Protein 7F8A (pdb70)

Sequence (245 aa):
QNFLSDRRVIADIVEIVSRTNGPIIEIGAGDGALTIPLQRLARPLTAVEVDARRARRLAQRTARSAPGPASPTEVVAADFLRYPLPRSPHVVVGNLPFHLTTAILRRLLHGPGWTTAVLLMQWEVARRRAAVGGATMMTAQWWPWFEFGLARKVSAASFTPRPAVDAGLLTITRRSRPLVDVADRARYQALVHRVFTGRGHGMAQILQRLPTVPRTWLRANGIAPNSLPRQLSAAQWAALFEQTR

Secondary structure (DSSP, 8-state):
--EE--HHHHHHHHHHHHTS-S-EEEES-TTSTTHHHHHTT-S-EEEEES-HHHHHHHHHHHHHHSS-TT--PEEEES-GGGPPPPSS-EEEEEE--GGGHHHHHHHHHH-SSEEEEEEEEEHHHHHHHTTTTS--HHHHHHTTTEEEEEEEEE-GGGEESPPSS-EEEEEEEE-SS-SS-GGGHHHHHHHHHHHHH--SSSHHHHHHTS----TTHHHHTT--TT--GGG--HHHHHHHHHHH-

InterPro domains:
  IPR001737 Ribosomal RNA adenine methyltransferase KsgA/Erm [PF00398] (6-256)
  IPR001737 Ribosomal RNA adenine methyltransferase KsgA/Erm [PS51689] (7-262)
  IPR001737 Ribosomal RNA adenine methyltransferase KsgA/Erm [PTHR11727] (8-257)
  IPR020596 Ribosomal RNA adenine methylase transferase, conserved site [PS01131] (36-63)
  IPR020598 Ribosomal RNA adenine methylase transferase, N-terminal [SM00650] (21-189)
  IPR029063 S-adenosyl-L-methionine-dependent methyltransferase superfamily [G3DSA:3.40.50.150] (2-190)
  IPR029063 S-adenosyl-L-methionine-dependent methyltransferase superfamily [SSF53335] (13-257)

Foldseek 3Di:
DWAFQAVVVLVVLLVVVLVDDAEEEEEQCFQNSNPQSNVVSLHEYEYEHQDPVSLVNSLVVQQVSAPHPVGGYHGHNHHLLPDADDQAAYEYEYEDDAVCVVVNVVSVLVHHHYFKYKYKYFPVVLCQLQLPVFHDLVNLLSLLFKHKDFSDKAQLVSTVPRDPGTMTIMMMGTDPHGLDDPVCSVVLSVVSVQQQPADDQFPLGRVVPDPFADPCPQVVLVHDRRDHSRPDDSNSSSVVSVRGD

Solvent-accessible surface area: 12683 Å² total; per-residue (Å²): 142,32,68,11,60,19,202,174,0,22,59,48,2,28,102,24,0,57,170,24,132,29,56,1,7,2,6,31,5,5,65,0,35,5,0,12,21,0,25,172,46,96,46,91,9,23,0,2,15,107,56,64,187,62,3,184,121,2,42,118,115,3,65,220,65,14,121,20,148,110,60,121,25,105,33,29,61,30,54,10,54,198,36,103,18,52,200,65,96,2,0,0,1,2,23,4,31,35,130,60,0,60,41,5,0,127,91,0,2,113,12,37,17,0,57,20,0,1,0,0,0,32,40,95,12,0,83,98,19,21,25,58,74,22,3,38,61,20,0,0,25,10,37,0,9,0,87,26,28,55,49,72,99,0,55,16,57,7,2,84,86,169,16,111,83,50,0,0,0,0,27,0,52,79,48,114,203,69,67,6,91,84,94,27,41,82,170,0,31,46,4,0,87,77,0,51,85,23,205,32,76,5,0,28,72,7,17,140,152,29,117,58,57,68,113,103,19,14,185,84,48,64,6,52,65,121,12,72,16,126,114,4,51,12,68,38,0,10,32,0,4,96,79,36,152

CATH classification: 3.40.50.150

B-factor: mean 41.2, std 11.75, range [25.97, 86.65]

Radius of gyration: 20.36 Å; Cα contacts (8 Å, |Δi|>4): 434; chains: 1; bounding box: 66×39×33 Å

Organism: Mycolicibacterium smegmatis (NCBI:txid1772)

Nearest PDB structures (foldseek):
  7f8a-assembly1_A  TM=1.004E+00  e=2.444E-57  Mycolicibacterium smegmatis
  7f8c-assembly1_A  TM=1.003E+00  e=3.225E-54  Mycolicibacterium smegmatis
  7f8b-assembly1_A  TM=9.990E-01  e=6.490E-54  Mycolicibacterium smegmatis
  6nvm-assembly1_A  TM=8.686E-01  e=2.042E-25  Saccharopolyspora erythraea
  3fte-assembly1_A  TM=7.662E-01  e=3.005E-16  Aquifex aeolicus VF5

Structure (mmCIF, N/CA/C/O backbone):
data_7F8A
#
_entry.id   7F8A
#
_cell.length_a   77.663
_cell.length_b   77.663
_cell.length_c   101.116
_cell.angle_alpha   90.000
_cell.angle_beta   90.000
_cell.angle_gamma   90.000
#
_symmetry.space_group_name_H-M   'P 42 21 2'
#
loop_
_entity.id
_entity.type
_entity.pdbx_description
1 polymer Erm(38)
2 water water
#
loop_
_atom_site.group_PDB
_atom_site.id
_atom_site.type_symbol
_atom_site.label_atom_id
_atom_site.label_alt_id
_atom_site.label_comp_id
_atom_site.label_asym_id
_atom_site.label_entity_id
_atom_site.label_seq_id
_atom_site.pdbx_PDB_ins_code
_atom_site.Cartn_x
_atom_site.Cartn_y
_atom_site.Cartn_z
_atom_site.occupancy
_atom_site.B_iso_or_equiv
_atom_site.auth_seq_id
_atom_site.auth_comp_id
_atom_site.auth_asym_id
_atom_site.auth_atom_id
_atom_site.pdbx_PDB_model_num
ATOM 1 N N . GLN A 1 13 ? 36.829 5.990 39.324 1.00 53.44 13 GLN A N 1
ATOM 2 C CA . GLN A 1 13 ? 36.048 4.814 39.712 1.00 53.10 13 GLN A CA 1
ATOM 3 C C . GLN A 1 13 ? 35.651 4.008 38.454 1.00 50.59 13 GLN A C 1
ATOM 4 O O . GLN A 1 13 ? 36.172 2.905 38.249 1.00 51.24 13 GLN A O 1
ATOM 10 N N . ASN A 1 14 ? 34.776 4.560 37.593 1.00 47.43 14 ASN A N 1
ATOM 11 C CA . ASN A 1 14 ? 34.423 3.883 36.348 1.00 44.41 14 ASN A CA 1
ATOM 12 C C . ASN A 1 14 ? 35.025 4.726 35.254 1.00 40.95 14 ASN A C 1
ATOM 13 O O . ASN A 1 14 ? 34.523 5.817 34.949 1.00 40.53 14 ASN A O 1
ATOM 18 N N . PHE A 1 15 ? 36.155 4.246 34.730 1.00 37.64 15 PHE A N 1
ATOM 19 C CA . PHE A 1 15 ? 36.933 4.933 33.718 1.00 36.59 15 PHE A CA 1
ATOM 20 C C . PHE A 1 15 ? 36.271 4.778 32.368 1.00 34.62 15 PHE A C 1
ATOM 21 O O . PHE A 1 15 ? 35.796 3.705 32.033 1.00 33.47 15 PHE A O 1
ATOM 29 N N . LEU A 1 16 ? 36.302 5.825 31.591 1.00 33.85 16 LEU A N 1
ATOM 30 C CA . LEU A 1 16 ? 35.693 5.844 30.287 1.00 35.26 16 LEU A CA 1
ATOM 31 C C . LEU A 1 16 ? 36.604 5.159 29.295 1.00 37.35 16 LEU A C 1
ATOM 32 O O . LEU A 1 16 ? 37.745 5.593 29.112 1.00 39.31 16 LEU A O 1
ATOM 37 N N . SER A 1 17 ? 36.139 4.038 28.716 1.00 36.08 17 SER A N 1
ATOM 38 C CA . SER A 1 17 ? 36.924 3.283 27.750 1.00 36.12 17 SER A CA 1
ATOM 39 C C . SER A 1 17 ? 36.401 3.352 26.302 1.00 36.01 17 SER A C 1
ATOM 40 O O . SER A 1 17 ? 37.072 2.872 25.393 1.00 37.47 17 SER A O 1
ATOM 43 N N . ASP A 1 18 ? 35.221 3.928 26.079 1.00 34.05 18 ASP A N 1
ATOM 44 C CA . ASP A 1 18 ? 34.626 3.995 24.737 1.00 31.88 18 ASP A CA 1
ATOM 45 C C . ASP A 1 18 ? 35.092 5.245 24.061 1.00 30.18 18 ASP A C 1
ATOM 46 O O . ASP A 1 18 ? 34.652 6.335 24.418 1.00 28.76 18 ASP A O 1
ATOM 51 N N . ARG A 1 19 ? 35.945 5.108 23.034 1.00 29.35 19 ARG A N 1
ATOM 52 C CA . ARG A 1 19 ? 36.462 6.290 22.339 1.00 29.50 19 ARG A CA 1
ATOM 53 C C . ARG A 1 19 ? 35.386 7.109 21.658 1.00 28.42 19 ARG A C 1
ATOM 54 O O . ARG A 1 19 ? 35.606 8.289 21.415 1.00 29.28 19 ARG A O 1
ATOM 62 N N . ARG A 1 20 ? 34.243 6.507 21.320 1.00 27.51 20 ARG A N 1
ATOM 63 C CA . ARG A 1 20 ? 33.166 7.274 20.681 1.00 27.54 20 ARG A CA 1
ATOM 64 C C . ARG A 1 20 ? 32.586 8.278 21.678 1.00 27.72 20 ARG A C 1
ATOM 65 O O . ARG A 1 20 ? 32.159 9.352 21.266 1.00 27.92 20 ARG A O 1
ATOM 73 N N . VAL A 1 21 ? 32.527 7.918 22.972 1.00 27.85 21 VAL A N 1
ATOM 74 C CA . VAL A 1 21 ? 31.994 8.847 23.991 1.00 27.89 21 VAL A CA 1
ATOM 75 C C . VAL A 1 21 ? 33.013 9.991 24.148 1.00 28.78 21 VAL A C 1
ATOM 76 O O . VAL A 1 21 ? 32.627 11.157 24.225 1.00 28.52 21 VAL A O 1
ATOM 80 N N . ILE A 1 22 ? 34.318 9.668 24.160 1.00 29.26 22 ILE A N 1
ATOM 81 C CA . ILE A 1 22 ? 35.394 10.679 24.220 1.00 29.51 22 ILE A CA 1
ATOM 82 C C . ILE A 1 22 ? 35.268 11.655 23.060 1.00 29.75 22 ILE A C 1
ATOM 83 O O . ILE A 1 22 ? 35.291 12.876 23.268 1.00 29.71 22 ILE A O 1
ATOM 88 N N . ALA A 1 23 ? 35.022 11.126 21.836 1.00 29.11 23 ALA A N 1
ATOM 89 C CA . ALA A 1 23 ? 34.812 11.968 20.665 1.00 29.50 23 ALA A CA 1
ATOM 90 C C . ALA A 1 23 ? 33.611 12.910 20.865 1.00 29.76 23 ALA A C 1
ATOM 91 O O . ALA A 1 23 ? 33.670 14.095 20.510 1.00 30.36 23 ALA A O 1
ATOM 93 N N . ASP A 1 24 ? 32.517 12.388 21.412 1.00 29.05 24 ASP A N 1
ATOM 94 C CA . ASP A 1 24 ? 31.290 13.157 21.612 1.00 28.88 24 ASP A CA 1
ATOM 95 C C . ASP A 1 24 ? 31.484 14.282 22.646 1.00 29.42 24 ASP A C 1
ATOM 96 O O . ASP A 1 24 ? 30.954 15.381 22.471 1.00 29.82 24 ASP A O 1
ATOM 101 N N . ILE A 1 25 ? 32.246 14.012 23.697 1.00 28.58 25 ILE A N 1
ATOM 102 C CA . ILE A 1 25 ? 32.507 15.003 24.736 1.00 27.84 25 ILE A CA 1
ATOM 103 C C . ILE A 1 25 ? 33.410 16.074 24.175 1.00 29.02 25 ILE A C 1
ATOM 104 O O . ILE A 1 25 ? 33.122 17.272 24.314 1.00 29.52 25 ILE A O 1
ATOM 109 N N . VAL A 1 26 ? 34.489 15.664 23.484 1.00 28.54 26 VAL A N 1
ATOM 110 C CA . VAL A 1 26 ? 35.396 16.633 22.862 1.00 29.64 26 VAL A CA 1
ATOM 111 C C . VAL A 1 26 ? 34.638 17.510 21.847 1.00 30.55 26 VAL A C 1
ATOM 112 O O . VAL A 1 26 ? 34.826 18.708 21.844 1.00 30.96 26 VAL A O 1
ATOM 116 N N . GLU A 1 27 ? 33.708 16.933 21.073 1.00 30.76 27 GLU A N 1
ATOM 117 C CA . GLU A 1 27 ? 32.880 17.714 20.140 1.00 31.71 27 GLU A CA 1
ATOM 118 C C . GLU A 1 27 ? 32.117 18.842 20.887 1.00 31.82 27 GLU A C 1
ATOM 119 O O . GLU A 1 27 ? 32.185 20.003 20.488 1.00 32.32 27 GLU A O 1
ATOM 125 N N . ILE A 1 28 ? 31.476 18.511 22.000 1.00 31.03 28 ILE A N 1
ATOM 126 C CA . ILE A 1 28 ? 30.715 19.504 22.772 1.00 31.33 28 ILE A CA 1
ATOM 127 C C . ILE A 1 28 ? 31.634 20.565 23.364 1.00 30.94 28 ILE A C 1
ATOM 128 O O . ILE A 1 28 ? 31.380 21.764 23.209 1.00 30.67 28 ILE A O 1
ATOM 133 N N . VAL A 1 29 ? 32.713 20.128 24.025 1.00 30.54 29 VAL A N 1
ATOM 134 C CA . VAL A 1 29 ? 33.655 21.045 24.633 1.00 31.13 29 VAL A CA 1
ATOM 135 C C . VAL A 1 29 ? 34.293 21.973 23.567 1.00 32.47 29 VAL A C 1
ATOM 136 O O . VAL A 1 29 ? 34.497 23.163 23.826 1.00 32.50 29 VAL A O 1
ATOM 140 N N . SER A 1 30 ? 34.521 21.454 22.355 1.00 33.18 30 SER A N 1
ATOM 141 C CA . SER A 1 30 ? 35.130 22.256 21.286 1.00 34.70 30 SER A CA 1
ATOM 142 C C . SER A 1 30 ? 34.287 23.454 20.873 1.00 35.95 30 SER A C 1
ATOM 143 O O . SER A 1 30 ? 34.833 24.400 20.320 1.00 37.01 30 SER A O 1
ATOM 146 N N . ARG A 1 31 ? 32.971 23.408 21.089 1.00 35.77 31 ARG A N 1
ATOM 147 C CA . ARG A 1 31 ? 32.106 24.538 20.747 1.00 36.39 31 ARG A CA 1
ATOM 148 C C . ARG A 1 31 ? 32.064 25.615 21.842 1.00 37.68 31 ARG A C 1
ATOM 149 O O . ARG A 1 31 ? 31.331 26.587 21.700 1.00 39.71 31 ARG A O 1
ATOM 157 N N . THR A 1 32 ? 32.769 25.418 22.963 1.00 36.12 32 THR A N 1
ATOM 158 C CA . THR A 1 32 ? 32.824 26.398 24.038 1.00 35.41 32 THR A CA 1
ATOM 159 C C . THR A 1 32 ? 34.160 27.153 23.896 1.00 37.24 32 THR A C 1
ATOM 160 O O . THR A 1 32 ? 34.996 26.780 23.069 1.00 38.00 32 THR A O 1
ATOM 164 N N . ASN A 1 33 ? 34.367 28.210 24.683 1.00 38.30 33 ASN A N 1
ATOM 165 C CA . ASN A 1 33 ? 35.609 28.976 24.647 1.00 40.27 33 ASN A CA 1
ATOM 166 C C . ASN A 1 33 ? 36.188 29.107 26.048 1.00 40.22 33 ASN A C 1
ATOM 167 O O . ASN A 1 33 ? 35.454 29.024 27.034 1.00 40.55 33 ASN A O 1
ATOM 172 N N . GLY A 1 34 ? 37.485 29.383 26.118 1.00 40.00 34 GLY A N 1
ATOM 173 C CA . GLY A 1 34 ? 38.162 29.657 27.375 1.00 39.52 34 GLY A CA 1
ATOM 174 C C . GLY A 1 34 ? 38.838 28.470 28.015 1.00 38.71 34 GLY A C 1
ATOM 175 O O . GLY A 1 34 ? 38.782 27.352 27.489 1.00 39.03 34 GLY A O 1
ATOM 176 N N . PRO A 1 35 ? 39.431 28.709 29.198 1.00 37.31 35 PRO A N 1
ATOM 177 C CA . PRO A 1 35 ? 40.096 27.620 29.929 1.00 36.10 35 PRO A CA 1
ATOM 178 C C . PRO A 1 35 ? 39.150 26.487 30.318 1.00 34.30 35 PRO A C 1
ATOM 179 O O . PRO A 1 35 ? 37.941 26.696 30.493 1.00 33.95 35 PRO A O 1
ATOM 183 N N . ILE A 1 36 ? 39.725 25.301 30.512 1.00 32.64 36 ILE A N 1
ATOM 184 C CA . ILE A 1 36 ? 38.998 24.101 30.881 1.00 31.59 36 ILE A CA 1
ATOM 185 C C . ILE A 1 36 ? 39.514 23.507 32.183 1.00 31.38 36 ILE A C 1
ATOM 186 O O . ILE A 1 36 ? 40.719 23.452 32.416 1.00 31.99 36 ILE A O 1
ATOM 191 N N . ILE A 1 37 ? 38.606 23.034 33.031 1.00 30.51 37 ILE A N 1
ATOM 192 C CA . ILE A 1 37 ? 38.956 22.320 34.247 1.00 31.15 37 ILE A CA 1
ATOM 193 C C . ILE A 1 37 ? 38.294 20.980 34.158 1.00 31.58 37 ILE A C 1
ATOM 194 O O . ILE A 1 37 ? 37.082 20.909 34.001 1.00 32.24 37 ILE A O 1
ATOM 199 N N . GLU A 1 38 ? 39.065 19.924 34.262 1.00 31.54 38 GLU A N 1
ATOM 200 C CA . GLU A 1 38 ? 38.544 18.574 34.215 1.00 32.11 38 GLU A CA 1
ATOM 201 C C . GLU A 1 38 ? 38.568 17.891 35.578 1.00 33.47 38 GLU A C 1
ATOM 202 O O . GLU A 1 38 ? 39.599 17.925 36.243 1.00 34.45 38 GLU A O 1
ATOM 208 N N . ILE A 1 39 ? 37.435 17.289 35.988 1.00 33.19 39 ILE A N 1
ATOM 209 C CA . ILE A 1 39 ? 37.252 16.531 37.237 1.00 34.90 39 ILE A CA 1
ATOM 210 C C . ILE A 1 39 ? 37.336 15.042 36.909 1.00 34.87 39 ILE A C 1
ATOM 211 O O . ILE A 1 39 ? 36.718 14.611 35.923 1.00 34.59 39 ILE A O 1
ATOM 216 N N . GLY A 1 40 ? 37.935 14.246 37.795 1.00 35.05 40 GLY A N 1
ATOM 217 C CA . GLY A 1 40 ? 37.974 12.799 37.615 1.00 35.29 40 GLY A CA 1
ATOM 218 C C . GLY A 1 40 ? 38.823 12.437 36.419 1.00 35.23 40 GLY A C 1
ATOM 219 O O . GLY A 1 40 ? 38.417 11.630 35.586 1.00 36.04 40 GLY A O 1
ATOM 220 N N . ALA A 1 41 ? 39.982 13.085 36.302 1.00 34.56 41 ALA A N 1
ATOM 221 C CA . ALA A 1 41 ? 40.830 12.949 35.122 1.00 34.20 41 ALA A CA 1
ATOM 222 C C . ALA A 1 41 ? 41.399 11.555 34.912 1.00 34.59 41 ALA A C 1
ATOM 223 O O . ALA A 1 41 ? 41.601 11.162 33.769 1.00 34.22 41 ALA A O 1
ATOM 225 N N . GLY A 1 42 ? 41.521 10.777 35.979 1.00 34.72 42 GLY A N 1
ATOM 226 C CA . GLY A 1 42 ? 41.958 9.390 35.917 1.00 35.14 42 GLY A CA 1
ATOM 227 C C . GLY A 1 42 ? 43.300 9.234 35.243 1.00 35.00 42 GLY A C 1
ATOM 228 O O . GLY A 1 42 ? 44.265 9.912 35.605 1.00 35.18 42 GLY A O 1
ATOM 229 N N . ASP A 1 43 ? 43.342 8.391 34.202 1.00 34.85 43 ASP A N 1
ATOM 230 C CA . ASP A 1 43 ? 44.582 8.178 33.442 1.00 34.70 43 ASP A CA 1
ATOM 231 C C . ASP A 1 43 ? 44.743 9.124 32.253 1.00 34.98 43 ASP A C 1
ATOM 232 O O . ASP A 1 43 ? 45.759 9.056 31.551 1.00 35.75 43 ASP A O 1
ATOM 237 N N . GLY A 1 44 ? 43.759 9.989 32.021 1.00 34.03 44 GLY A N 1
ATOM 238 C CA . GLY A 1 44 ? 43.826 10.946 30.939 1.00 33.52 44 GLY A CA 1
ATOM 239 C C . GLY A 1 44 ? 43.002 10.583 29.729 1.00 33.50 44 GLY A C 1
ATOM 240 O O . GLY A 1 44 ? 43.253 11.138 28.664 1.00 32.92 44 GLY A O 1
ATOM 241 N N . ALA A 1 45 ? 41.951 9.721 29.884 1.00 33.17 45 ALA A N 1
ATOM 242 C CA . ALA A 1 45 ? 41.086 9.332 28.757 1.00 33.09 45 ALA A CA 1
ATOM 243 C C . ALA A 1 45 ? 40.492 10.547 28.062 1.00 32.26 45 ALA A C 1
ATOM 244 O O . ALA A 1 45 ? 40.402 10.548 26.826 1.00 33.03 45 ALA A O 1
ATOM 246 N N . LEU A 1 46 ? 40.095 11.579 28.835 1.00 30.24 46 LEU A N 1
ATOM 247 C CA . LEU A 1 46 ? 39.593 12.829 28.268 1.00 29.90 46 LEU A CA 1
ATOM 248 C C . LEU A 1 46 ? 40.673 13.910 28.284 1.00 29.52 46 LEU A C 1
ATOM 249 O O . LEU A 1 46 ? 40.652 14.776 27.423 1.00 29.08 46 LEU A O 1
ATOM 254 N N . THR A 1 47 ? 41.569 13.914 29.283 1.00 28.73 47 THR A N 1
ATOM 255 C CA . THR A 1 47 ? 42.599 14.957 29.373 1.00 29.24 47 THR A CA 1
ATOM 256 C C . THR A 1 47 ? 43.459 15.087 28.109 1.00 29.72 47 THR A C 1
ATOM 257 O O . THR A 1 47 ? 43.679 16.198 27.658 1.00 29.88 47 T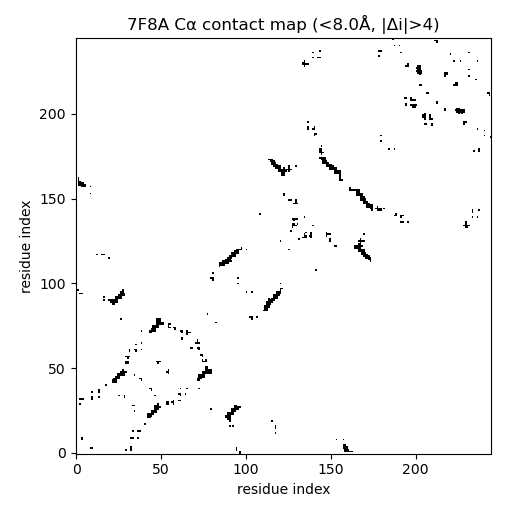HR A O 1
ATOM 261 N N . ILE A 1 48 ? 44.006 13.978 27.593 1.00 30.14 48 ILE A N 1
ATOM 262 C CA . ILE A 1 48 ? 44.887 14.033 26.424 1.00 31.52 48 ILE A CA 1
ATOM 263 C C . ILE A 1 48 ? 44.141 14.600 25.193 1.00 30.75 48 ILE A C 1
ATOM 264 O O . ILE A 1 48 ? 44.587 15.614 24.641 1.00 30.83 48 ILE A O 1
ATOM 269 N N . PRO A 1 49 ? 42.950 14.088 24.845 1.00 30.17 49 PRO A N 1
ATOM 270 C CA . PRO A 1 49 ? 42.173 14.702 23.745 1.00 30.17 49 PRO A CA 1
ATOM 271 C C . PRO A 1 49 ? 41.808 16.176 23.981 1.00 30.38 49 PRO A C 1
ATOM 272 O O . PRO A 1 49 ? 41.945 16.984 23.059 1.00 30.97 49 PRO A O 1
ATOM 276 N N . LEU A 1 50 ? 41.404 16.569 25.231 1.00 29.11 50 LEU A N 1
ATOM 277 C CA . LEU A 1 50 ? 41.108 17.975 25.507 1.00 29.25 50 LEU A CA 1
ATOM 278 C C . LEU A 1 50 ? 42.359 18.845 25.358 1.00 29.27 50 LEU A C 1
ATOM 279 O O . LEU A 1 50 ? 42.253 19.973 24.901 1.00 30.00 50 LEU A O 1
ATOM 284 N N . GLN A 1 51 ? 43.540 18.318 25.700 1.00 29.88 51 GLN A N 1
ATOM 285 C CA . GLN A 1 51 ? 44.788 19.097 25.570 1.00 31.75 51 GLN A CA 1
ATOM 286 C C . GLN A 1 51 ? 45.039 19.516 24.101 1.00 33.16 51 GLN A C 1
ATOM 287 O O . GLN A 1 51 ? 45.533 20.617 23.835 1.00 33.30 51 GLN A O 1
ATOM 293 N N . ARG A 1 52 ? 44.606 18.669 23.146 1.00 33.47 52 ARG A N 1
ATOM 294 C CA . ARG A 1 52 ? 44.716 18.941 21.716 1.00 34.55 52 ARG A CA 1
ATOM 295 C C . ARG A 1 52 ? 43.828 20.082 21.230 1.00 35.79 52 ARG A C 1
ATOM 296 O O . ARG A 1 52 ? 44.039 20.564 20.121 1.00 36.43 52 ARG A O 1
ATOM 304 N N . LEU A 1 53 ? 42.861 20.545 22.047 1.00 35.33 53 LEU A N 1
ATOM 305 C CA . LEU A 1 53 ? 42.064 21.723 21.694 1.00 36.21 53 LEU A CA 1
ATOM 306 C C . LEU A 1 53 ? 42.917 23.014 21.818 1.00 37.84 53 LEU A C 1
ATOM 307 O O . LEU A 1 53 ? 42.449 24.080 21.426 1.00 38.15 53 LEU A O 1
ATOM 312 N N . ALA A 1 54 ? 44.137 22.934 22.404 1.00 38.81 54 ALA A N 1
ATOM 313 C CA . ALA A 1 54 ? 45.101 24.046 22.523 1.00 39.54 54 ALA A CA 1
ATOM 314 C C . ALA A 1 54 ? 44.626 25.174 23.420 1.00 40.29 54 ALA A C 1
ATOM 315 O O . ALA A 1 54 ? 45.057 26.307 23.251 1.00 41.49 54 ALA A O 1
ATOM 317 N N . ARG A 1 55 ? 43.734 24.875 24.372 1.00 38.35 55 ARG A N 1
ATOM 318 C CA . ARG A 1 55 ? 43.248 25.881 25.315 1.00 37.11 55 ARG A CA 1
ATOM 319 C C . ARG A 1 55 ? 43.856 25.588 26.681 1.00 36.75 55 ARG A C 1
ATOM 320 O O . ARG A 1 55 ? 44.236 24.439 26.928 1.00 37.34 55 ARG A O 1
ATOM 328 N N . PRO A 1 56 ? 43.949 26.567 27.617 1.00 35.42 56 PRO A N 1
ATOM 329 C CA . PRO A 1 56 ? 44.486 26.249 28.949 1.00 35.41 56 PRO A CA 1
ATOM 330 C C . PRO A 1 56 ? 43.636 25.182 29.631 1.00 35.65 56 PRO A C 1
ATOM 331 O O . PRO A 1 56 ? 42.409 25.242 29.535 1.00 36.30 56 PRO A O 1
ATOM 335 N N . LEU A 1 57 ? 44.284 24.196 30.262 1.00 34.43 57 LEU A N 1
ATOM 336 C CA . LEU A 1 57 ? 43.618 23.062 30.865 1.00 34.51 57 LEU A CA 1
ATOM 337 C C . LEU A 1 57 ? 44.201 22.713 32.224 1.00 35.24 57 LEU A C 1
ATOM 338 O O . LEU A 1 57 ? 45.428 22.629 32.387 1.00 36.23 57 LEU A O 1
ATOM 343 N N . THR A 1 58 ? 43.322 22.459 33.186 1.00 34.08 58 THR A N 1
ATOM 344 C CA . THR A 1 58 ? 43.667 21.991 34.509 1.00 35.02 58 THR A CA 1
ATOM 345 C C . THR A 1 58 ? 42.985 20.651 34.692 1.00 35.43 58 THR A C 1
ATOM 346 O O . THR A 1 58 ? 41.781 20.553 34.467 1.00 36.74 58 THR A O 1
ATOM 350 N N . ALA A 1 59 ? 43.724 19.623 35.087 1.00 33.67 59 ALA A N 1
ATOM 351 C CA . ALA A 1 59 ? 43.168 18.289 35.256 1.00 33.82 59 ALA A CA 1
ATOM 352 C C . ALA A 1 59 ? 43.276 17.877 36.711 1.00 35.02 59 ALA A C 1
ATOM 353 O O . ALA A 1 59 ? 44.370 17.846 37.261 1.00 36.28 59 ALA A O 1
ATOM 355 N N . VAL A 1 60 ? 42.160 17.530 37.323 1.00 34.58 60 VAL A N 1
ATOM 356 C CA . VAL A 1 60 ? 42.101 17.176 38.730 1.00 35.49 60 VAL A CA 1
ATOM 357 C C . VAL A 1 60 ? 41.893 15.684 38.927 1.00 36.20 60 VAL A C 1
ATOM 358 O O . VAL A 1 60 ? 40.912 15.110 38.442 1.00 36.10 60 VAL A O 1
ATOM 362 N N . GLU A 1 61 ? 42.816 15.040 39.648 1.00 35.94 61 GLU A N 1
ATOM 363 C CA . GLU A 1 61 ? 42.719 13.625 39.932 1.00 37.64 61 GLU A CA 1
ATOM 364 C C . GLU A 1 61 ? 43.033 13.430 41.428 1.00 40.08 61 GLU A C 1
ATOM 365 O O . GLU A 1 61 ? 44.023 13.958 41.908 1.00 40.33 61 GLU A O 1
ATOM 371 N N . VAL A 1 62 ? 42.157 12.747 42.165 1.00 41.68 62 VAL A N 1
ATOM 372 C CA . VAL A 1 62 ? 42.277 12.571 43.608 1.00 43.70 62 VAL A CA 1
ATOM 373 C C . VAL A 1 62 ? 43.384 11.562 44.024 1.00 45.47 62 VAL A C 1
ATOM 374 O O . VAL A 1 62 ? 43.959 11.715 45.103 1.00 46.26 62 VAL A O 1
ATOM 378 N N . ASP A 1 63 ? 43.715 10.576 43.174 1.00 45.22 63 ASP A N 1
ATOM 379 C CA . ASP A 1 63 ? 44.762 9.601 43.495 1.00 46.17 63 ASP A CA 1
ATOM 380 C C . ASP A 1 63 ? 46.104 10.203 43.097 1.00 45.89 63 ASP A C 1
ATOM 381 O O . ASP A 1 63 ? 46.370 10.332 41.912 1.00 45.03 63 ASP A O 1
ATOM 386 N N . ALA A 1 64 ? 46.945 10.584 44.086 1.00 45.61 64 ALA A N 1
ATOM 387 C CA . ALA A 1 64 ? 48.246 11.206 43.841 1.00 45.86 64 ALA A CA 1
ATOM 388 C C . ALA A 1 64 ? 49.172 10.395 42.950 1.00 45.12 64 ALA A C 1
ATOM 389 O O . ALA A 1 64 ? 49.869 10.976 42.123 1.00 45.13 64 ALA A O 1
ATOM 391 N N . ARG A 1 65 ? 49.198 9.066 43.115 1.00 44.60 65 ARG A N 1
ATOM 392 C CA . ARG A 1 65 ? 50.046 8.216 42.277 1.00 45.17 65 ARG A CA 1
ATOM 393 C C . ARG A 1 65 ? 49.562 8.282 40.823 1.00 43.34 65 ARG A C 1
ATOM 394 O O . ARG A 1 65 ? 50.354 8.515 39.916 1.00 43.51 65 ARG A O 1
ATOM 402 N N . ARG A 1 66 ? 48.249 8.158 40.621 1.00 41.61 66 ARG A N 1
ATOM 403 C CA . ARG A 1 66 ? 47.672 8.245 39.288 1.00 40.71 66 ARG A CA 1
ATOM 404 C C . ARG A 1 66 ? 47.866 9.660 38.695 1.00 39.59 66 ARG A C 1
ATOM 405 O O . ARG A 1 66 ? 48.168 9.800 37.512 1.00 39.23 66 ARG A O 1
ATOM 413 N N . ALA A 1 67 ? 47.751 10.703 39.524 1.00 38.90 67 ALA A N 1
ATOM 414 C CA . ALA A 1 67 ? 47.935 12.080 39.074 1.00 38.88 67 ALA A CA 1
ATOM 415 C C . ALA A 1 67 ? 49.361 12.318 38.641 1.00 39.46 67 ALA A C 1
ATOM 416 O O . ALA A 1 67 ? 49.588 12.997 37.641 1.00 39.13 67 ALA A O 1
ATOM 418 N N . ARG A 1 68 ? 50.343 11.733 39.358 1.00 39.91 68 ARG A N 1
ATOM 419 C CA . ARG A 1 68 ? 51.748 11.877 38.968 1.00 40.77 68 ARG A CA 1
ATOM 420 C C . ARG A 1 68 ? 51.984 11.234 37.594 1.00 39.22 68 ARG A C 1
ATOM 421 O O . ARG A 1 68 ? 52.642 11.827 36.758 1.00 39.55 68 ARG A O 1
ATOM 429 N N . ARG A 1 69 ? 51.382 10.076 37.349 1.00 38.61 69 ARG A N 1
ATOM 430 C CA . ARG A 1 69 ? 51.454 9.349 36.070 1.00 39.21 69 ARG A CA 1
ATOM 431 C C . ARG A 1 69 ? 50.784 10.175 34.954 1.00 38.88 69 ARG A C 1
ATOM 432 O O . ARG A 1 69 ? 51.304 10.239 33.843 1.00 38.74 69 ARG A O 1
ATOM 440 N N . LEU A 1 70 ? 49.645 10.825 35.265 1.00 38.23 70 LEU A N 1
ATOM 441 C CA . LEU A 1 70 ? 48.931 11.667 34.301 1.00 37.98 70 LEU A CA 1
ATOM 442 C C . LEU A 1 70 ? 49.769 12.879 33.931 1.00 38.75 70 LEU A C 1
ATOM 443 O O . LEU A 1 70 ? 49.814 13.255 32.760 1.00 38.99 70 LEU A O 1
ATOM 448 N N . ALA A 1 71 ? 50.467 13.483 34.907 1.00 39.11 71 ALA A N 1
ATOM 449 C CA . ALA A 1 71 ? 51.332 14.635 34.629 1.00 39.87 71 ALA A CA 1
ATOM 450 C C . ALA A 1 71 ? 52.451 14.262 33.643 1.00 40.35 71 ALA A C 1
ATOM 451 O O . ALA A 1 71 ? 52.844 15.084 32.821 1.00 40.29 71 ALA A O 1
ATOM 453 N N . GLN A 1 72 ? 52.959 13.027 33.726 1.00 40.90 72 GLN A N 1
ATOM 454 C CA . GLN A 1 72 ? 53.990 12.565 32.797 1.00 41.78 72 GLN A CA 1
ATOM 455 C C . GLN A 1 72 ? 53.361 12.397 31.405 1.00 41.10 72 GLN A C 1
ATOM 456 O O . GLN A 1 72 ? 53.932 12.834 30.410 1.00 41.57 72 GLN A O 1
ATOM 462 N N . ARG A 1 73 ? 52.176 11.786 31.346 1.00 40.00 73 ARG A N 1
ATOM 463 C CA . ARG A 1 73 ? 51.471 11.577 30.087 1.00 39.30 73 ARG A CA 1
ATOM 464 C C . ARG A 1 73 ? 51.128 12.898 29.391 1.00 39.31 73 ARG A C 1
ATOM 465 O O . ARG A 1 73 ? 51.357 13.022 28.198 1.00 39.27 73 ARG A O 1
ATOM 473 N N . THR A 1 74 ? 50.569 13.891 30.120 1.00 39.37 74 THR A N 1
ATOM 474 C CA . THR A 1 74 ? 50.212 15.169 29.511 1.00 40.05 74 THR A CA 1
ATOM 475 C C . THR A 1 74 ? 51.463 15.881 29.012 1.00 42.03 74 THR A C 1
ATOM 476 O O . THR A 1 74 ? 51.469 16.378 27.892 1.00 42.79 74 THR A O 1
ATOM 480 N N . ALA A 1 75 ? 52.532 15.899 29.821 1.00 43.26 75 ALA A N 1
ATOM 481 C CA . ALA A 1 75 ? 53.789 16.557 29.440 1.00 44.84 75 ALA A CA 1
ATOM 482 C C . ALA A 1 75 ? 54.380 15.936 28.183 1.00 46.39 75 ALA A C 1
ATOM 483 O O . ALA A 1 75 ? 54.782 16.673 27.286 1.00 47.28 75 ALA A O 1
ATOM 485 N N . ARG A 1 76 ? 54.361 14.598 28.078 1.00 46.98 76 ARG A N 1
ATOM 486 C CA . ARG A 1 76 ? 54.911 13.883 26.918 1.00 48.55 76 ARG A CA 1
ATOM 487 C C . ARG A 1 76 ? 54.175 14.209 25.622 1.00 48.70 76 ARG A C 1
ATOM 488 O O . ARG A 1 76 ? 54.794 14.309 24.563 1.00 49.14 76 ARG A O 1
ATOM 496 N N . SER A 1 77 ? 52.847 14.363 25.698 1.00 47.56 77 SER A N 1
ATOM 497 C CA . SER A 1 77 ? 52.059 14.686 24.513 1.00 46.77 77 SER A CA 1
ATOM 498 C C . SER A 1 77 ? 51.915 16.196 24.272 1.00 46.64 77 SER A C 1
ATOM 499 O O . SER A 1 77 ? 51.422 16.590 23.225 1.00 46.35 77 SER A O 1
ATOM 502 N N . ALA A 1 78 ? 52.365 17.037 25.218 1.00 46.86 78 ALA A N 1
ATOM 503 C CA . ALA A 1 78 ? 52.293 18.497 25.086 1.00 47.16 78 ALA A CA 1
ATOM 504 C C . ALA A 1 78 ? 53.403 19.001 24.188 1.00 47.38 78 ALA A C 1
ATOM 505 O O . ALA A 1 78 ? 54.479 18.408 24.158 1.00 46.47 78 ALA A O 1
ATOM 507 N N . PRO A 1 79 ? 53.212 20.173 23.548 1.00 48.01 79 PRO A N 1
ATOM 508 C CA . PRO A 1 79 ? 54.287 20.745 22.719 1.00 48.60 79 PRO A CA 1
ATOM 509 C C . PRO A 1 79 ? 55.676 20.741 23.368 1.00 49.62 79 PRO A C 1
ATOM 510 O O . PRO A 1 79 ? 56.629 20.380 22.718 1.00 49.41 79 PRO A O 1
ATOM 514 N N . GLY A 1 80 ? 55.754 21.017 24.657 1.00 50.91 80 GLY A N 1
ATOM 515 C CA . GLY A 1 80 ? 57.018 20.972 25.380 1.00 52.65 80 GLY A CA 1
ATOM 516 C C . GLY A 1 80 ? 57.027 21.819 26.632 1.00 54.48 80 GLY A C 1
ATOM 517 O O . GLY A 1 80 ? 56.041 22.495 26.940 1.00 54.55 80 GLY A O 1
ATOM 518 N N . PRO A 1 81 ? 58.169 21.829 27.349 1.00 55.57 81 PRO A N 1
ATOM 519 C CA . PRO A 1 81 ? 58.278 22.652 28.571 1.00 56.67 81 PRO A CA 1
ATOM 520 C C . PRO A 1 81 ? 57.886 24.122 28.403 1.00 57.95 81 PRO A C 1
ATOM 521 O O . PRO A 1 81 ? 57.365 24.716 29.340 1.00 58.32 81 PRO A O 1
ATOM 525 N N . ALA A 1 82 ? 58.112 24.707 27.218 1.00 58.56 82 ALA A N 1
ATOM 526 C CA . ALA A 1 82 ? 57.757 26.102 26.950 1.00 60.01 82 ALA A CA 1
ATOM 527 C C . ALA A 1 82 ? 56.271 26.326 26.639 1.00 62.08 82 ALA A C 1
ATOM 528 O O . ALA A 1 82 ? 55.839 27.481 26.582 1.00 62.77 82 ALA A O 1
ATOM 530 N N . SER A 1 83 ? 55.505 25.257 26.367 1.00 62.74 83 SER A N 1
ATOM 531 C CA . SER A 1 83 ? 54.087 25.403 26.029 1.00 63.87 83 SER A CA 1
ATOM 532 C C . SER A 1 83 ? 53.249 24.181 26.430 1.00 64.28 83 SER A C 1
ATOM 533 O O . SER A 1 83 ? 53.246 23.162 25.737 1.00 64.22 83 SER A O 1
ATOM 536 N N . PRO A 1 85 ? 50.729 24.651 28.606 1.00 54.89 85 PRO A N 1
ATOM 537 C CA . PRO A 1 85 ? 50.983 23.363 29.263 1.00 54.34 85 PRO A CA 1
ATOM 538 C C . PRO A 1 85 ? 49.995 23.055 30.380 1.00 52.50 85 PRO A C 1
ATOM 539 O O . PRO A 1 85 ? 49.935 23.780 31.371 1.00 53.02 85 PRO A O 1
ATOM 543 N N . THR A 1 86 ? 49.220 21.965 30.206 1.00 49.93 86 THR A N 1
ATOM 544 C CA . THR A 1 86 ? 48.228 21.462 31.153 1.00 47.04 86 THR A CA 1
ATOM 545 C C . THR A 1 86 ? 48.785 21.345 32.566 1.00 44.88 86 THR A C 1
ATOM 546 O O . THR A 1 86 ? 49.879 20.820 32.770 1.00 44.17 86 THR A O 1
ATOM 550 N N . GLU A 1 87 ? 48.003 21.785 33.543 1.00 43.29 87 GLU A N 1
ATOM 551 C CA . GLU A 1 87 ? 48.368 21.650 34.932 1.00 42.88 87 GLU A CA 1
ATOM 552 C C . GLU A 1 87 ? 47.624 20.462 35.510 1.00 42.21 87 GLU A C 1
ATOM 553 O O . GLU A 1 87 ? 46.393 20.459 35.509 1.00 42.33 87 GLU A O 1
ATOM 559 N N . VAL A 1 88 ? 48.341 19.465 36.021 1.00 40.97 88 VAL A N 1
ATOM 560 C CA . VAL A 1 88 ? 47.717 18.331 36.683 1.00 41.34 88 VAL A CA 1
ATOM 561 C C . VAL A 1 88 ? 47.765 18.562 38.200 1.00 42.46 88 VAL A C 1
ATOM 562 O O . VAL A 1 88 ? 48.819 18.856 38.755 1.00 42.64 88 VAL A O 1
ATOM 566 N N . VAL A 1 89 ? 46.610 18.482 38.854 1.00 42.21 89 VAL A N 1
ATOM 567 C CA . VAL A 1 89 ? 46.474 18.753 40.269 1.00 42.93 89 VAL A CA 1
ATOM 568 C C . VAL A 1 89 ? 46.010 17.512 40.972 1.00 42.92 89 VAL A C 1
ATOM 569 O O . VAL A 1 89 ? 44.984 16.947 40.602 1.00 42.70 89 VAL A O 1
ATOM 573 N N . ALA A 1 90 ? 46.760 17.075 41.987 1.00 42.68 90 ALA A N 1
ATOM 574 C CA . ALA A 1 90 ? 46.364 15.936 42.794 1.00 43.69 90 ALA A CA 1
ATOM 575 C C . ALA A 1 90 ? 45.511 16.520 43.918 1.00 44.82 90 ALA A C 1
ATOM 576 O O . ALA A 1 90 ? 46.056 17.041 44.888 1.00 45.03 90 ALA A O 1
ATOM 578 N N . ALA A 1 91 ? 44.181 16.490 43.769 1.00 44.85 91 ALA A N 1
ATOM 579 C CA . ALA A 1 91 ? 43.285 17.069 44.770 1.00 45.50 91 ALA A CA 1
ATOM 580 C C . ALA A 1 91 ? 41.885 16.449 44.724 1.00 45.51 91 ALA A C 1
ATOM 581 O O . ALA A 1 91 ? 41.502 15.837 43.724 1.00 44.82 91 ALA A O 1
ATOM 583 N N . ASP A 1 92 ? 41.110 16.621 45.807 1.00 45.56 92 ASP A N 1
ATOM 584 C CA . ASP A 1 92 ? 39.713 16.222 45.834 1.00 45.61 92 ASP A CA 1
ATOM 585 C C . ASP A 1 92 ? 38.958 17.423 45.234 1.00 44.78 92 ASP A C 1
ATOM 586 O O . ASP A 1 92 ? 39.152 18.546 45.702 1.00 45.74 92 ASP A O 1
ATOM 591 N N . PHE A 1 93 ? 38.131 17.217 44.194 1.00 43.67 93 PHE A N 1
ATOM 592 C CA . PHE A 1 93 ? 37.398 18.341 43.580 1.00 43.22 93 PHE A CA 1
ATOM 593 C C . PHE A 1 93 ? 36.474 19.067 44.586 1.00 41.99 93 PHE A C 1
ATOM 594 O O . PHE A 1 93 ? 36.285 20.282 44.483 1.00 41.46 93 PHE A O 1
ATOM 602 N N . LEU A 1 94 ? 35.949 18.331 45.566 1.00 41.36 94 LEU A N 1
ATOM 603 C CA . LEU A 1 94 ? 35.081 18.904 46.585 1.00 42.46 94 LEU A CA 1
ATOM 604 C C . LEU A 1 94 ? 35.799 19.957 47.461 1.00 45.35 94 LEU A C 1
ATOM 605 O O . LEU A 1 94 ? 35.125 20.791 48.076 1.00 46.27 94 LEU A O 1
ATOM 610 N N . ARG A 1 95 ? 37.154 19.968 47.461 1.00 46.18 95 ARG A N 1
ATOM 611 C CA . ARG A 1 95 ? 37.986 20.957 48.170 1.00 48.10 95 ARG A CA 1
ATOM 612 C C . ARG A 1 95 ? 38.704 21.916 47.193 1.00 49.58 95 ARG A C 1
ATOM 613 O O . ARG A 1 95 ? 39.448 22.788 47.634 1.00 50.60 95 ARG A O 1
ATOM 621 N N . TYR A 1 96 ? 38.537 21.731 45.875 1.00 49.36 96 TYR A N 1
ATOM 622 C CA . TYR A 1 96 ? 39.194 22.531 44.872 1.00 49.63 96 TYR A CA 1
ATOM 623 C C . TYR A 1 96 ? 38.534 23.885 44.682 1.00 50.51 96 TYR A C 1
ATOM 624 O O . TYR A 1 96 ? 37.362 23.964 44.328 1.00 50.66 96 TYR A O 1
ATOM 633 N N . PRO A 1 97 ? 39.303 24.976 44.837 1.00 50.82 97 PRO A N 1
ATOM 634 C CA . PRO A 1 97 ? 38.723 26.307 44.633 1.00 50.90 97 PRO A CA 1
ATOM 635 C C . PRO A 1 97 ? 38.633 26.678 43.152 1.00 51.41 97 PRO A C 1
ATOM 636 O O . PRO A 1 97 ? 39.653 26.810 42.465 1.00 51.82 97 PRO A O 1
ATOM 640 N N . LEU A 1 98 ? 37.405 26.867 42.656 1.00 50.93 98 LEU A N 1
ATOM 641 C CA . LEU A 1 98 ? 37.199 27.229 41.260 1.00 50.55 98 LEU A CA 1
ATOM 642 C C . LEU A 1 98 ? 37.530 28.681 41.036 1.00 49.55 98 LEU A C 1
ATOM 643 O O . LEU A 1 98 ? 37.103 29.519 41.823 1.00 50.05 98 LEU A O 1
ATOM 648 N N . PRO A 1 99 ? 38.197 29.025 39.924 1.00 48.24 99 PRO A N 1
ATOM 649 C CA . PRO A 1 99 ? 38.438 30.446 39.638 1.00 47.92 99 PRO A CA 1
ATOM 650 C C . PRO A 1 99 ? 37.130 31.212 39.446 1.00 47.97 99 PRO A C 1
ATOM 651 O O . PRO A 1 99 ? 36.105 30.638 39.066 1.00 47.16 99 PRO A O 1
ATOM 655 N N . ARG A 1 100 ? 37.158 32.515 39.735 1.00 47.86 100 ARG A N 1
ATOM 656 C CA . ARG A 1 100 ? 35.973 33.365 39.555 1.00 48.33 100 ARG A CA 1
ATOM 657 C C . ARG A 1 100 ? 35.845 33.897 38.114 1.00 47.52 100 ARG A C 1
ATOM 658 O O . ARG A 1 100 ? 34.869 34.561 37.792 1.00 48.14 100 ARG A O 1
ATOM 666 N N . SER A 1 101 ? 36.839 33.625 37.263 1.00 46.17 101 SER A N 1
ATOM 667 C CA . SER A 1 101 ? 36.915 34.029 35.869 1.00 45.50 101 SER A CA 1
ATOM 668 C C . SER A 1 101 ? 36.264 32.944 34.979 1.00 44.28 101 SER A C 1
ATOM 669 O O . SER A 1 101 ? 36.136 31.795 35.404 1.00 44.75 101 SER A O 1
ATOM 672 N N . PRO A 1 102 ? 35.848 33.295 33.756 1.00 43.05 102 PRO A N 1
ATOM 673 C CA . PRO A 1 102 ? 35.192 32.299 32.899 1.00 42.37 102 PRO A CA 1
ATOM 674 C C . PRO A 1 102 ? 36.041 31.077 32.578 1.00 41.15 102 PRO A C 1
ATOM 675 O O . PRO A 1 102 ? 37.229 31.166 32.307 1.00 41.63 102 PRO A O 1
ATOM 679 N N . HIS A 1 103 ? 35.410 29.920 32.673 1.00 38.80 103 HIS A N 1
ATOM 680 C CA . HIS A 1 103 ? 36.013 28.639 32.336 1.00 36.08 103 HIS A CA 1
ATOM 681 C C . HIS A 1 103 ? 34.897 27.620 32.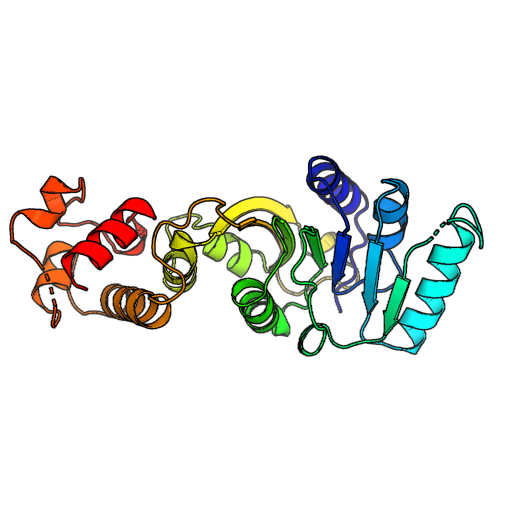061 1.00 33.93 103 HIS A C 1
ATOM 682 O O . HIS A 1 103 ? 33.714 27.912 32.237 1.00 32.66 103 HIS A O 1
ATOM 689 N N . VAL A 1 104 ? 35.272 26.453 31.558 1.00 32.65 104 VAL A N 1
ATOM 690 C CA . VAL A 1 104 ? 34.336 25.383 31.244 1.00 32.33 104 VAL A CA 1
ATOM 691 C C . VAL A 1 104 ? 34.783 24.186 32.072 1.00 31.62 104 VAL A C 1
ATOM 692 O O . VAL A 1 104 ? 35.989 23.971 32.253 1.00 31.63 104 VAL A O 1
ATOM 696 N N . VAL A 1 105 ? 33.834 23.442 32.635 1.00 29.76 105 VAL A N 1
ATOM 697 C CA . VAL A 1 105 ? 34.142 22.289 33.447 1.00 29.27 105 VAL A CA 1
ATOM 698 C C . VAL A 1 105 ? 33.746 21.017 32.690 1.00 28.96 105 VAL A C 1
ATOM 699 O O . VAL A 1 105 ? 32.708 20.978 32.020 1.00 27.40 105 VAL A O 1
ATOM 703 N N . VAL A 1 106 ? 34.601 20.008 32.743 1.00 28.87 106 VAL A N 1
ATOM 704 C CA . VAL A 1 106 ? 34.314 18.734 32.095 1.00 30.34 106 VAL A CA 1
ATOM 705 C C . VAL A 1 106 ? 34.626 17.637 33.095 1.00 30.28 106 VAL A C 1
ATOM 706 O O . VAL A 1 106 ? 35.630 17.722 33.782 1.00 30.61 106 VAL A O 1
ATOM 710 N N . GLY A 1 107 ? 33.748 16.659 33.237 1.00 30.92 107 GLY A N 1
ATOM 711 C CA . GLY A 1 107 ? 33.999 15.617 34.226 1.00 32.43 107 GLY A CA 1
ATOM 712 C C . GLY A 1 107 ? 33.320 14.305 34.028 1.00 32.68 107 GLY A C 1
ATOM 713 O O . GLY A 1 107 ? 32.217 14.249 33.518 1.00 30.80 107 GLY A O 1
ATOM 714 N N . ASN A 1 108 ? 33.976 13.258 34.497 1.00 34.45 108 ASN A N 1
ATOM 715 C CA . ASN A 1 108 ? 33.433 11.912 34.547 1.00 35.39 108 ASN A CA 1
ATOM 716 C C . ASN A 1 108 ? 33.268 11.713 36.059 1.00 36.02 108 ASN A C 1
ATOM 717 O O . ASN A 1 108 ? 34.263 11.562 36.7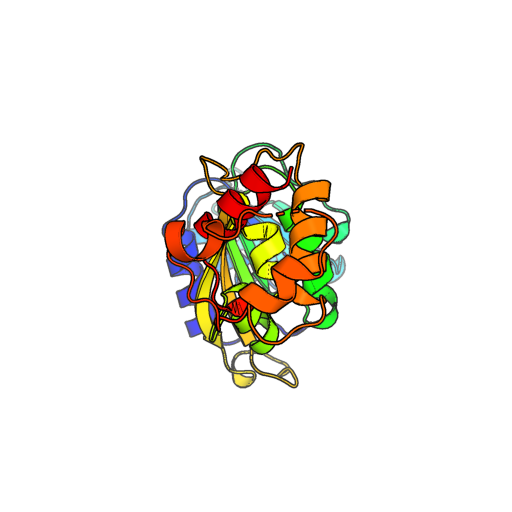69 1.00 37.20 108 ASN A O 1
ATOM 722 N N . LEU A 1 109 ? 32.037 11.844 36.570 1.00 34.83 109 LEU A N 1
ATOM 723 C CA . LEU A 1 109 ? 31.797 11.852 38.005 1.00 34.96 109 LEU A CA 1
ATOM 724 C C . LEU A 1 109 ? 31.602 10.473 38.642 1.00 36.43 109 LEU A C 1
ATOM 725 O O . LEU A 1 109 ? 30.813 9.684 38.130 1.00 36.32 109 LEU A O 1
ATOM 730 N N . PRO A 1 110 ? 32.211 10.203 39.816 1.00 37.47 110 PRO A N 1
ATOM 731 C CA . PRO A 1 110 ? 31.909 8.938 40.522 1.00 38.31 110 PRO A CA 1
ATOM 732 C C . PRO A 1 110 ? 30.451 8.974 40.921 1.00 38.84 110 PRO A C 1
ATOM 733 O O . PRO A 1 110 ? 29.988 9.980 41.445 1.00 38.59 110 PRO A O 1
ATOM 737 N N . PHE A 1 111 ? 29.725 7.920 40.598 1.00 39.27 111 PHE A N 1
ATOM 738 C CA . PHE A 1 111 ? 28.288 7.839 40.760 1.00 40.42 111 PHE A CA 1
ATOM 739 C C . PHE A 1 111 ? 27.794 8.111 42.192 1.00 41.52 111 PHE A C 1
ATOM 740 O O . PHE A 1 111 ? 26.794 8.814 42.354 1.00 42.08 111 PHE A O 1
ATOM 748 N N . HIS A 1 112 ? 28.538 7.692 43.221 1.00 41.59 112 HIS A N 1
ATOM 749 C CA . HIS A 1 112 ? 28.139 7.949 44.616 1.00 41.53 112 HIS A CA 1
ATOM 750 C C . HIS A 1 112 ? 28.385 9.414 45.052 1.00 40.69 112 HIS A C 1
ATOM 751 O O . HIS A 1 112 ? 27.822 9.863 46.053 1.00 41.33 112 HIS A O 1
ATOM 758 N N . LEU A 1 113 ? 29.203 10.167 44.293 1.00 38.21 113 LEU A N 1
ATOM 759 C CA . LEU A 1 113 ? 29.454 11.558 44.609 1.00 36.75 113 LEU A CA 1
ATOM 760 C C . LEU A 1 113 ? 28.777 12.553 43.659 1.00 34.80 113 LEU A C 1
ATOM 761 O O . LEU A 1 113 ? 29.018 13.741 43.792 1.00 33.98 113 LEU A O 1
ATOM 766 N N . THR A 1 114 ? 27.926 12.085 42.740 1.00 34.25 114 THR A N 1
ATOM 767 C CA . THR A 1 114 ? 27.285 12.964 41.763 1.00 34.34 114 THR A CA 1
ATOM 768 C C . THR A 1 114 ? 26.552 14.174 42.377 1.00 34.51 114 THR A C 1
ATOM 769 O O . THR A 1 114 ? 26.814 15.303 41.978 1.00 33.96 114 THR A O 1
ATOM 773 N N . THR A 1 115 ? 25.663 13.949 43.350 1.00 35.17 115 THR A N 1
ATOM 774 C CA . THR A 1 115 ? 24.870 15.042 43.929 1.00 36.05 115 THR A CA 1
ATOM 775 C C . THR A 1 115 ? 25.743 16.018 44.678 1.00 35.50 115 THR A C 1
ATOM 776 O O . THR A 1 115 ? 25.557 17.229 44.538 1.00 35.53 115 THR A O 1
ATOM 780 N N . ALA A 1 116 ? 26.770 15.520 45.391 1.00 34.53 116 ALA A N 1
ATOM 781 C CA . ALA A 1 116 ? 27.681 16.412 46.108 1.00 34.00 116 ALA A CA 1
ATOM 782 C C . ALA A 1 116 ? 28.505 17.249 45.148 1.00 32.41 116 ALA A C 1
ATOM 783 O O . ALA A 1 116 ? 28.686 18.446 45.378 1.00 31.91 116 ALA A O 1
ATOM 785 N N . ILE A 1 117 ? 29.030 16.631 44.063 1.00 31.23 117 ILE A N 1
ATOM 786 C CA . ILE A 1 117 ? 29.804 17.407 43.086 1.00 30.30 117 ILE A CA 1
ATOM 787 C C . ILE A 1 117 ? 28.888 18.418 42.390 1.00 29.94 117 ILE A C 1
ATOM 788 O O . ILE A 1 117 ? 29.299 19.555 42.160 1.00 30.23 117 ILE A O 1
ATOM 793 N N . LEU A 1 118 ? 27.657 18.009 42.028 1.00 30.12 118 LEU A N 1
ATOM 794 C CA . LEU A 1 118 ? 26.732 18.943 41.349 1.00 30.69 118 LEU A CA 1
ATOM 795 C C . LEU A 1 118 ? 26.419 20.146 42.244 1.00 30.60 118 LEU A C 1
ATOM 796 O O . LEU A 1 118 ? 26.425 21.268 41.759 1.00 29.40 118 LEU A O 1
ATOM 801 N N . ARG A 1 119 ? 26.212 19.921 43.547 1.00 32.37 119 ARG A N 1
ATOM 802 C CA . ARG A 1 119 ? 25.928 21.048 44.462 1.00 34.75 119 ARG A CA 1
ATOM 803 C C . ARG A 1 119 ? 27.093 21.965 44.580 1.00 34.41 119 ARG A C 1
ATOM 804 O O . ARG A 1 119 ? 26.930 23.180 44.526 1.00 34.53 119 ARG A O 1
ATOM 812 N N . ARG A 1 120 ? 28.314 21.394 44.650 1.00 33.71 120 ARG A N 1
ATOM 813 C CA . ARG A 1 120 ? 29.553 22.155 44.711 1.00 33.34 120 ARG A CA 1
ATOM 814 C C . ARG A 1 120 ? 29.678 23.036 43.466 1.00 31.81 120 ARG A C 1
ATOM 815 O O . ARG A 1 120 ? 29.949 24.223 43.583 1.00 31.37 120 ARG A O 1
ATOM 823 N N . LEU A 1 121 ? 29.412 22.475 42.273 1.00 30.55 121 LEU A N 1
ATOM 824 C CA . LEU A 1 121 ? 29.465 23.266 41.034 1.00 30.48 121 LEU A CA 1
ATOM 825 C C . LEU A 1 121 ? 28.369 24.317 40.960 1.00 30.00 121 LEU A C 1
ATOM 826 O O . LEU A 1 121 ? 28.658 25.462 40.637 1.00 29.97 121 LEU A O 1
ATOM 831 N N . LEU A 1 122 ? 27.136 23.952 41.283 1.00 30.55 122 LEU A N 1
ATOM 832 C CA . LEU A 1 122 ? 26.003 24.891 41.175 1.00 31.30 122 LEU A CA 1
ATOM 833 C C . LEU A 1 122 ? 26.139 26.101 42.100 1.00 33.21 122 LEU A C 1
ATOM 834 O O . LEU A 1 122 ? 25.742 27.209 41.716 1.00 33.33 122 LEU A O 1
ATOM 839 N N . HIS A 1 123 ? 26.793 25.919 43.265 1.00 34.11 123 HIS A N 1
ATOM 840 C CA . HIS A 1 123 ? 27.077 27.048 44.174 1.00 36.26 123 HIS A CA 1
ATOM 841 C C . HIS A 1 123 ? 28.361 27.802 43.808 1.00 39.02 123 HIS A C 1
ATOM 842 O O . HIS A 1 123 ? 28.621 28.863 44.370 1.00 40.94 123 HIS A O 1
ATOM 849 N N . GLY A 1 124 ? 29.181 27.242 42.921 1.00 38.68 124 GLY A N 1
ATOM 850 C CA . GLY A 1 124 ? 30.473 27.786 42.540 1.00 38.84 124 GLY A CA 1
ATOM 851 C C . GLY A 1 124 ? 30.457 28.877 41.495 1.00 39.23 124 GLY A C 1
ATOM 852 O O . GLY A 1 124 ? 29.506 29.030 40.721 1.00 38.90 124 GLY A O 1
ATOM 853 N N . PRO A 1 125 ? 31.578 29.604 41.405 1.00 39.47 125 PRO A N 1
ATOM 854 C CA . PRO A 1 125 ? 31.647 30.727 40.464 1.00 39.55 125 PRO A CA 1
ATOM 855 C C . PRO A 1 125 ? 32.326 30.415 39.133 1.00 39.08 125 PRO A C 1
ATOM 856 O O . PRO A 1 125 ? 32.835 29.313 38.938 1.00 40.46 125 PRO A O 1
ATOM 860 N N . GLY A 1 126 ? 32.356 31.414 38.256 1.00 37.14 126 GLY A N 1
ATOM 861 C CA . GLY A 1 126 ? 33.110 31.448 37.013 1.00 36.77 126 GLY A CA 1
ATOM 862 C C . GLY A 1 126 ? 32.732 30.563 35.846 1.00 35.38 126 GLY A C 1
ATOM 863 O O . GLY A 1 126 ? 32.697 31.041 34.708 1.00 36.00 126 GLY A O 1
ATOM 864 N N . TRP A 1 127 ? 32.487 29.278 36.091 1.00 33.63 127 TRP A N 1
ATOM 865 C CA . TRP A 1 127 ? 32.212 28.348 35.000 1.00 32.35 127 TRP A CA 1
ATOM 866 C C . TRP A 1 127 ? 30.960 28.713 34.244 1.00 31.89 127 TRP A C 1
ATOM 867 O O . TRP A 1 127 ? 29.955 29.045 34.861 1.00 32.87 127 TRP A O 1
ATOM 878 N N . THR A 1 128 ? 31.011 28.668 32.922 1.00 31.07 128 THR A N 1
ATOM 879 C CA . THR A 1 128 ? 29.887 29.027 32.060 1.00 31.48 128 THR A CA 1
ATOM 880 C C . THR A 1 128 ? 29.186 27.832 31.434 1.00 31.16 128 THR A C 1
ATOM 881 O O . THR A 1 128 ? 27.999 27.917 31.105 1.00 30.35 128 THR A O 1
ATOM 885 N N . THR A 1 129 ? 29.926 26.715 31.252 1.00 29.93 129 THR A N 1
ATOM 886 C CA 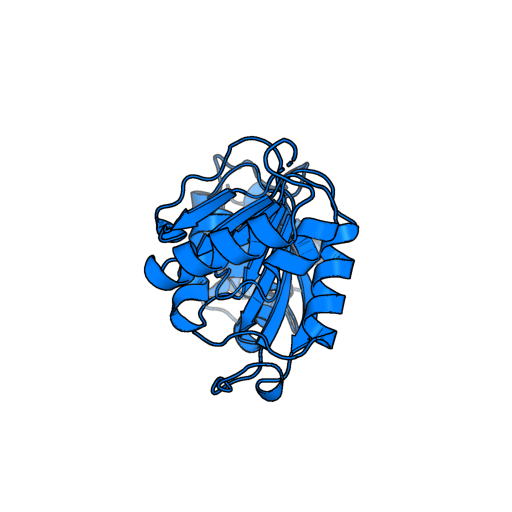. THR A 1 129 ? 29.381 25.466 30.752 1.00 30.24 129 THR A CA 1
ATOM 887 C C . THR A 1 129 ? 30.027 24.317 31.533 1.00 29.56 129 THR A C 1
ATOM 888 O O . THR A 1 129 ? 31.215 24.387 31.845 1.00 28.41 129 THR A O 1
ATOM 892 N N . ALA A 1 130 ? 29.235 23.284 31.886 1.00 28.44 130 ALA A N 1
ATOM 893 C CA . ALA A 1 130 ? 29.734 22.047 32.468 1.00 28.86 130 ALA A CA 1
ATOM 894 C C . ALA A 1 130 ? 29.308 20.912 31.522 1.00 28.94 130 ALA A C 1
ATOM 895 O O . ALA A 1 130 ? 28.197 20.938 30.993 1.00 29.92 130 ALA A O 1
ATOM 897 N N . VAL A 1 131 ? 30.196 19.945 31.260 1.00 27.43 131 VAL A N 1
ATOM 898 C CA . VAL A 1 131 ? 29.872 18.782 30.425 1.00 27.32 131 VAL A CA 1
ATOM 899 C C . VAL A 1 131 ? 30.215 17.611 31.318 1.00 27.30 131 VAL A C 1
ATOM 900 O O . VAL A 1 131 ? 31.381 17.416 31.633 1.00 26.14 131 VAL A O 1
ATOM 904 N N . LEU A 1 132 ? 29.195 16.877 31.814 1.00 27.46 132 LEU A N 1
ATOM 905 C CA . LEU A 1 132 ? 29.408 15.901 32.868 1.00 28.41 132 LEU A CA 1
ATOM 906 C C . LEU A 1 132 ? 28.828 14.537 32.594 1.00 29.43 132 LEU A C 1
ATOM 907 O O . LEU A 1 132 ? 27.678 14.422 32.200 1.00 29.94 132 LEU A O 1
ATOM 912 N N . LEU A 1 133 ? 29.587 13.501 32.892 1.00 28.91 133 LEU A N 1
ATOM 913 C CA . LEU A 1 133 ? 29.108 12.134 32.760 1.00 30.69 133 LEU A CA 1
ATOM 914 C C . LEU A 1 133 ? 28.676 11.671 34.148 1.00 30.16 133 LEU A C 1
ATOM 915 O O . LEU A 1 133 ? 29.412 11.853 35.121 1.00 29.92 133 LEU A O 1
ATOM 920 N N . MET A 1 134 ? 27.457 11.128 34.264 1.00 29.70 134 MET A N 1
ATOM 921 C CA . MET A 1 134 ? 26.940 10.680 35.554 1.00 29.83 134 MET A CA 1
ATOM 922 C C . MET A 1 134 ? 25.920 9.544 35.323 1.00 30.75 134 MET A C 1
ATOM 923 O O . MET A 1 134 ? 25.720 9.146 34.183 1.00 30.94 134 MET A O 1
ATOM 928 N N . GLN A 1 135 ? 25.210 9.069 36.365 1.00 30.96 135 GLN A N 1
ATOM 929 C CA . GLN A 1 135 ? 24.174 8.041 36.202 1.00 31.88 135 GLN A CA 1
ATOM 930 C C . GLN A 1 135 ? 23.082 8.528 35.287 1.00 32.77 135 GLN A C 1
ATOM 931 O O . GLN A 1 135 ? 22.692 9.689 35.340 1.00 32.46 135 GLN A O 1
ATOM 937 N N . TRP A 1 136 ? 22.562 7.642 34.459 1.00 33.41 136 TRP A N 1
ATOM 938 C CA . TRP A 1 136 ? 21.530 7.978 33.499 1.00 35.35 136 TRP A CA 1
ATOM 939 C C . TRP A 1 136 ? 20.277 8.524 34.181 1.00 36.37 136 TRP A C 1
ATOM 940 O O . TRP A 1 136 ? 19.730 9.517 33.717 1.00 35.64 136 TRP A O 1
ATOM 951 N N . GLU A 1 137 ? 19.872 7.914 35.298 1.00 37.40 137 GLU A N 1
ATOM 952 C CA . GLU A 1 137 ? 18.659 8.356 35.987 1.00 38.59 137 GLU A CA 1
ATOM 953 C C . GLU A 1 137 ? 18.813 9.751 36.569 1.00 37.27 137 GLU A C 1
ATOM 954 O O . GLU A 1 137 ? 17.878 10.531 36.459 1.00 37.81 137 GLU A O 1
ATOM 960 N N . VAL A 1 138 ? 19.997 10.094 37.107 1.00 35.48 138 VAL A N 1
ATOM 961 C CA . VAL A 1 138 ? 20.286 11.440 37.612 1.00 34.46 138 VAL A CA 1
ATOM 962 C C . VAL A 1 138 ? 20.323 12.425 36.451 1.00 32.93 138 VAL A C 1
ATOM 963 O O . VAL A 1 138 ? 19.707 13.487 36.532 1.00 32.03 138 VAL A O 1
ATOM 967 N N . ALA A 1 139 ? 21.034 12.083 35.345 1.00 31.13 139 ALA A N 1
ATOM 968 C CA . ALA A 1 139 ? 21.136 12.998 34.208 1.00 30.68 139 ALA A CA 1
ATOM 969 C C . ALA A 1 139 ? 19.749 13.288 33.620 1.00 31.42 139 ALA A C 1
ATOM 970 O O . ALA A 1 139 ? 19.445 14.433 33.304 1.00 31.14 139 ALA A O 1
ATOM 972 N N . ARG A 1 140 ? 18.897 12.257 33.485 1.00 32.28 140 ARG A N 1
ATOM 973 C CA . ARG A 1 140 ? 17.540 12.414 32.952 1.00 34.41 140 ARG A CA 1
ATOM 974 C C . ARG A 1 140 ? 16.735 13.403 33.813 1.00 34.35 140 ARG A C 1
ATOM 975 O O . ARG A 1 140 ? 16.071 14.299 33.275 1.00 34.43 140 ARG A O 1
ATOM 983 N N . ARG A 1 141 ? 16.819 13.247 35.134 1.00 34.06 141 ARG A N 1
ATOM 984 C CA . ARG A 1 141 ? 16.107 14.105 36.084 1.00 34.64 141 ARG A CA 1
ATOM 985 C C . ARG A 1 141 ? 16.612 15.529 36.066 1.00 33.80 141 ARG A C 1
ATOM 986 O O . ARG A 1 141 ? 15.803 16.475 36.055 1.00 34.10 141 ARG A O 1
ATOM 994 N N . ARG A 1 142 ? 17.944 15.713 36.011 1.00 32.03 142 ARG A N 1
ATOM 995 C CA . ARG A 1 142 ? 18.501 17.067 35.941 1.00 31.48 142 ARG A CA 1
ATOM 996 C C . ARG A 1 142 ? 18.073 17.774 34.671 1.00 30.86 142 ARG A C 1
ATOM 997 O O . ARG A 1 142 ? 17.814 18.974 34.702 1.00 31.90 142 ARG A O 1
ATOM 1005 N N . ALA A 1 143 ? 18.009 17.051 33.547 1.00 29.35 143 ALA A N 1
ATOM 1006 C CA . ALA A 1 143 ? 17.604 17.653 32.281 1.00 30.05 143 ALA A CA 1
ATOM 1007 C C . ALA A 1 143 ? 16.086 17.804 32.135 1.00 32.03 143 ALA A C 1
ATOM 1008 O O . ALA A 1 143 ? 15.651 18.312 31.109 1.00 32.66 143 ALA A O 1
ATOM 1010 N N . ALA A 1 144 ? 15.300 17.345 33.117 1.00 32.93 144 ALA A N 1
ATOM 1011 C CA . ALA A 1 144 ? 13.839 17.377 33.153 1.00 35.27 144 ALA A CA 1
ATOM 1012 C C . ALA A 1 144 ? 13.190 16.489 32.074 1.00 38.24 144 ALA A C 1
ATOM 1013 O O . ALA A 1 144 ? 12.179 16.868 31.480 1.00 38.56 144 ALA A O 1
ATOM 1015 N N . VAL A 1 145 ? 13.719 15.272 31.880 1.00 39.95 145 VAL A N 1
ATOM 1016 C CA . VAL A 1 145 ? 13.138 14.321 30.917 1.00 41.96 145 VAL A CA 1
ATOM 1017 C C . VAL A 1 145 ? 11.898 13.758 31.557 1.00 43.28 145 VAL A C 1
ATOM 1018 O O . VAL A 1 145 ? 11.951 13.244 32.674 1.00 44.13 145 VAL A O 1
ATOM 1022 N N . GLY A 1 146 ? 10.765 13.950 30.901 1.00 43.30 146 GLY A N 1
ATOM 1023 C CA . GLY A 1 146 ? 9.485 13.541 31.458 1.00 43.65 146 GLY A CA 1
ATOM 1024 C C . GLY A 1 146 ? 8.959 14.514 32.503 1.00 43.73 146 GLY A C 1
ATOM 1025 O O . GLY A 1 146 ? 8.001 14.202 33.199 1.00 45.26 146 GLY A O 1
ATOM 1026 N N . GLY A 1 147 ? 9.559 15.694 32.611 1.00 41.95 147 GLY A N 1
ATOM 1027 C CA . GLY A 1 147 ? 9.167 16.685 33.601 1.00 41.16 147 GLY A CA 1
ATOM 1028 C C . GLY A 1 147 ? 10.290 16.997 34.571 1.00 40.24 147 GLY A C 1
ATOM 1029 O O . GLY A 1 147 ? 11.212 16.191 34.744 1.00 39.36 147 GLY A O 1
ATOM 1030 N N . ALA A 1 148 ? 10.233 18.168 35.203 1.00 40.17 148 ALA A N 1
ATOM 1031 C CA . ALA A 1 148 ? 11.278 18.567 36.139 1.00 41.12 148 ALA A CA 1
ATOM 1032 C C . ALA A 1 148 ? 11.092 17.977 37.504 1.00 42.07 148 ALA A C 1
ATOM 1033 O O . ALA A 1 148 ? 9.981 17.644 37.900 1.00 43.56 148 ALA A O 1
ATOM 1035 N N . THR A 1 149 ? 12.191 17.791 38.215 1.00 41.03 149 THR A N 1
ATOM 1036 C CA . THR A 1 149 ? 12.139 17.357 39.588 1.00 40.81 149 THR A CA 1
ATOM 1037 C C . THR A 1 149 ? 12.399 18.627 40.416 1.00 38.66 149 THR A C 1
ATOM 1038 O O . THR A 1 149 ? 12.775 19.666 39.864 1.00 38.43 149 THR A O 1
ATOM 1042 N N . MET A 1 150 ? 12.236 18.538 41.730 1.00 37.04 150 MET A N 1
ATOM 1043 C CA . MET A 1 150 ? 12.450 19.649 42.642 1.00 36.28 150 MET A CA 1
ATOM 1044 C C . MET A 1 150 ? 13.842 20.255 42.504 1.00 35.50 150 MET A C 1
ATOM 1045 O O . MET A 1 150 ? 13.958 21.470 42.421 1.00 34.64 150 MET A O 1
ATOM 1050 N N . MET A 1 151 ? 14.909 19.417 42.468 1.00 35.04 151 MET A N 1
ATOM 1051 C CA . MET A 1 151 ? 16.264 19.974 42.385 1.00 35.35 151 MET A CA 1
ATOM 1052 C C . MET A 1 151 ? 16.512 20.751 41.091 1.00 33.28 151 MET A C 1
ATOM 1053 O O . MET A 1 151 ? 17.179 21.792 41.104 1.00 32.97 151 MET A O 1
ATOM 1058 N N . THR A 1 152 ? 15.961 20.269 39.973 1.00 31.92 152 THR A N 1
ATOM 1059 C CA . THR A 1 152 ? 16.086 20.969 38.704 1.00 31.49 152 THR A CA 1
ATOM 1060 C C . THR A 1 152 ? 15.399 22.358 38.792 1.00 29.37 152 THR A C 1
ATOM 1061 O O . THR A 1 152 ? 16.030 23.378 38.502 1.00 28.16 152 THR A O 1
ATOM 1065 N N . ALA A 1 153 ? 14.134 22.387 39.233 1.00 28.14 153 ALA A N 1
ATOM 1066 C CA . ALA A 1 153 ? 13.396 23.658 39.341 1.00 28.33 153 ALA A CA 1
ATOM 1067 C C . ALA A 1 153 ? 14.077 24.613 40.331 1.00 28.78 153 ALA A C 1
ATOM 1068 O O . ALA A 1 153 ? 14.086 25.823 40.127 1.00 28.93 153 ALA A O 1
ATOM 1070 N N . GLN A 1 154 ? 14.737 24.065 41.370 1.00 28.85 154 GLN A N 1
ATOM 1071 C CA . GLN A 1 154 ? 15.448 24.869 42.364 1.00 28.56 154 GLN A CA 1
ATOM 1072 C C . GLN A 1 154 ? 16.628 25.639 41.798 1.00 28.68 154 GLN A C 1
ATOM 1073 O O . GLN A 1 154 ? 16.994 26.701 42.311 1.00 28.59 154 GLN A O 1
ATOM 1079 N N . TRP A 1 155 ? 17.231 25.115 40.716 1.00 28.54 155 TRP A N 1
ATOM 1080 C CA . TRP A 1 155 ? 18.383 25.751 40.101 1.00 28.13 155 TRP A CA 1
ATOM 1081 C C . TRP A 1 155 ? 18.110 26.438 38.774 1.00 27.51 155 TRP A C 1
ATOM 1082 O O . TRP A 1 155 ? 18.973 27.147 38.278 1.00 27.39 155 TRP A O 1
ATOM 1093 N N . TRP A 1 156 ? 16.919 26.233 38.197 1.00 27.15 156 TRP A N 1
ATOM 1094 C CA . TRP A 1 156 ? 16.550 26.810 36.899 1.00 27.21 156 TRP A CA 1
ATOM 1095 C C . TRP A 1 156 ? 16.698 28.327 36.721 1.00 26.85 156 TRP A C 1
ATOM 1096 O O . TRP A 1 156 ? 17.001 28.739 35.597 1.00 26.66 156 TRP A O 1
ATOM 1107 N N . PRO A 1 157 ? 16.531 29.209 37.741 1.00 26.81 157 PRO A N 1
ATOM 1108 C CA . PRO A 1 157 ? 16.742 30.647 37.490 1.00 26.72 157 PRO A CA 1
ATOM 1109 C C . PRO A 1 157 ? 18.176 30.975 37.089 1.00 26.71 157 PRO A C 1
ATOM 1110 O O . PRO A 1 157 ? 18.414 32.028 36.518 1.00 25.97 157 PRO A O 1
ATOM 1114 N N . TRP A 1 158 ? 19.151 30.105 37.444 1.00 26.46 158 TRP A N 1
ATOM 1115 C CA . TRP A 1 158 ? 20.552 30.395 37.190 1.00 26.48 158 TRP A CA 1
ATOM 1116 C C . TRP A 1 158 ? 21.182 29.504 36.129 1.00 26.56 158 TRP A C 1
ATOM 1117 O O . TRP A 1 158 ? 22.220 29.876 35.585 1.00 28.02 158 TRP A O 1
ATOM 1128 N N . PHE A 1 159 ? 20.605 28.337 35.863 1.00 26.39 159 PHE A N 1
ATOM 1129 C CA . PHE A 1 159 ? 21.209 27.386 34.939 1.00 27.25 159 PHE A CA 1
ATOM 1130 C C . PHE A 1 159 ? 20.206 26.707 34.045 1.00 28.55 159 PHE A C 1
ATOM 1131 O O . PHE A 1 159 ? 19.067 26.463 34.451 1.00 29.88 159 PHE A O 1
ATOM 1139 N N . GLU A 1 160 ? 20.671 26.282 32.864 1.00 27.59 160 GLU A N 1
ATOM 1140 C CA . GLU A 1 160 ? 19.898 25.477 31.936 1.00 28.21 160 GLU A CA 1
ATOM 1141 C C . GLU A 1 160 ? 20.581 24.121 31.828 1.00 28.88 160 GLU A C 1
ATOM 1142 O O . GLU A 1 160 ? 21.813 24.057 31.856 1.00 28.57 160 GLU A O 1
ATOM 1148 N N . PHE A 1 161 ? 19.803 23.048 31.687 1.00 28.84 161 PHE A N 1
ATOM 1149 C CA . PHE A 1 161 ? 20.353 21.692 31.653 1.00 29.88 161 PHE A CA 1
ATOM 1150 C C . PHE A 1 161 ? 19.952 20.967 30.362 1.00 31.56 161 PHE A C 1
ATOM 1151 O O . PHE A 1 161 ? 18.795 21.020 29.976 1.00 32.17 161 PHE A O 1
ATOM 1159 N N . GLY A 1 162 ? 20.883 20.256 29.746 1.00 31.07 162 GLY A N 1
ATOM 1160 C CA . GLY A 1 162 ? 20.605 19.529 28.517 1.00 31.33 162 GLY A CA 1
ATOM 1161 C C . GLY A 1 162 ? 21.114 18.103 28.595 1.00 31.21 162 GLY A C 1
ATOM 1162 O O . GLY A 1 162 ? 22.195 17.860 29.128 1.00 31.46 162 GLY A O 1
ATOM 1163 N N . LEU A 1 163 ? 20.334 17.154 28.108 1.00 29.84 163 LEU A N 1
ATOM 1164 C CA . LEU A 1 163 ? 20.743 15.763 28.071 1.00 30.74 163 LEU A CA 1
ATOM 1165 C C . LEU A 1 163 ? 21.344 15.532 26.687 1.00 31.42 163 LEU A C 1
ATOM 1166 O O . LEU A 1 163 ? 20.600 15.461 25.708 1.00 32.26 163 LEU A O 1
ATOM 1171 N N . ALA A 1 164 ? 22.671 15.430 26.588 1.00 31.07 164 ALA A N 1
ATOM 1172 C CA . ALA A 1 164 ? 23.319 15.269 25.280 1.00 31.51 164 ALA A CA 1
ATOM 1173 C C . ALA A 1 164 ? 23.156 13.861 24.715 1.00 32.09 164 ALA A C 1
ATOM 1174 O O . ALA A 1 164 ? 22.930 13.721 23.521 1.00 33.60 164 ALA A O 1
ATOM 1176 N N . ARG A 1 165 ? 23.321 12.824 25.545 1.00 30.99 165 ARG A N 1
ATOM 1177 C CA . ARG A 1 165 ? 23.211 11.447 25.069 1.00 31.21 165 ARG A CA 1
ATOM 1178 C C . ARG A 1 165 ? 23.238 10.466 26.205 1.00 31.47 165 ARG A C 1
ATOM 1179 O O . ARG A 1 165 ? 23.700 10.796 27.296 1.00 31.50 165 ARG A O 1
ATOM 1187 N N . LYS A 1 166 ? 22.712 9.256 25.962 1.00 30.90 166 LYS A N 1
ATOM 1188 C CA . LYS A 1 166 ? 22.795 8.165 26.901 1.00 30.66 166 LYS A CA 1
ATOM 1189 C C . LYS A 1 166 ? 24.136 7.470 26.653 1.00 30.63 166 LYS A C 1
ATOM 1190 O O . LYS A 1 166 ? 24.628 7.440 25.518 1.00 31.45 166 LYS A O 1
ATOM 1196 N N . VAL A 1 167 ? 24.726 6.923 27.697 1.00 29.55 167 VAL A N 1
ATOM 1197 C CA . VAL A 1 167 ? 26.001 6.226 27.587 1.00 30.28 167 VAL A CA 1
ATOM 1198 C C . VAL A 1 167 ? 25.835 4.878 28.293 1.00 31.11 167 VAL A C 1
ATOM 1199 O O . VAL A 1 167 ? 25.629 4.840 29.498 1.00 32.10 167 VAL A O 1
ATOM 1203 N N . SER A 1 168 ? 25.929 3.783 27.558 1.00 31.23 168 SER A N 1
ATOM 1204 C CA . SER A 1 168 ? 25.790 2.447 28.131 1.00 31.73 168 SER A CA 1
ATOM 1205 C C . SER A 1 168 ? 26.837 2.172 29.208 1.00 30.49 168 SER A C 1
ATOM 1206 O O . SER A 1 168 ? 27.967 2.642 29.101 1.00 29.99 168 SER A O 1
ATOM 1209 N N . ALA A 1 169 ? 26.509 1.328 30.198 1.00 29.52 169 ALA A N 1
ATOM 1210 C CA . ALA A 1 169 ? 27.498 0.900 31.200 1.00 30.10 169 ALA A CA 1
ATOM 1211 C C . ALA A 1 169 ? 28.691 0.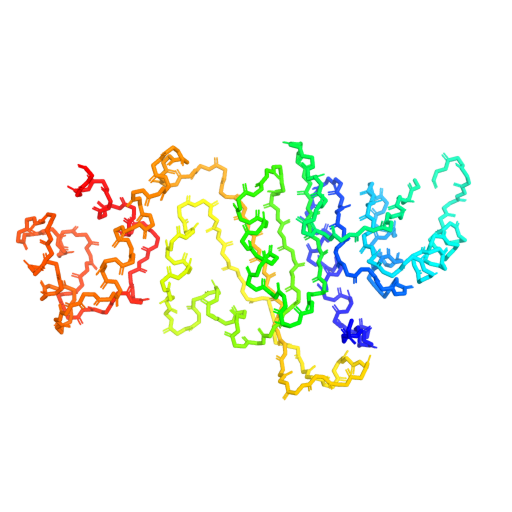184 30.507 1.00 31.87 169 ALA A C 1
ATOM 1212 O O . ALA A 1 169 ? 29.792 0.232 31.032 1.00 32.22 169 ALA A O 1
ATOM 1214 N N . ALA A 1 170 ? 28.475 -0.433 29.299 1.00 32.13 170 ALA A N 1
ATOM 1215 C CA . ALA A 1 170 ? 29.548 -1.090 28.520 1.00 32.62 170 ALA A CA 1
ATOM 1216 C C . ALA A 1 170 ? 30.592 -0.103 27.966 1.00 32.14 170 ALA A C 1
ATOM 1217 O O . ALA A 1 170 ? 31.623 -0.529 27.454 1.00 33.42 170 ALA A O 1
ATOM 1219 N N . SER A 1 171 ? 30.328 1.197 28.032 1.00 30.67 171 SER A N 1
ATOM 1220 C CA . SER A 1 171 ? 31.283 2.215 27.583 1.00 29.93 171 SER A CA 1
ATOM 1221 C C . SER A 1 171 ? 32.366 2.522 28.649 1.00 29.68 171 SER A C 1
ATOM 1222 O O . SER A 1 171 ? 33.258 3.337 28.398 1.00 30.12 171 SER A O 1
ATOM 1225 N N . PHE A 1 172 ? 32.296 1.882 29.829 1.00 29.38 172 PHE A N 1
ATOM 1226 C CA . PHE A 1 172 ? 33.234 2.084 30.925 1.00 30.14 172 PHE A CA 1
ATOM 1227 C C . PHE A 1 172 ? 33.932 0.771 31.249 1.00 31.10 172 PHE A C 1
ATOM 1228 O O . PHE A 1 172 ? 33.389 -0.309 31.013 1.00 31.31 172 PHE A O 1
ATOM 1236 N N . THR A 1 173 ? 35.086 0.871 31.891 1.00 31.26 173 THR A N 1
ATOM 1237 C CA . THR A 1 173 ? 35.825 -0.272 32.380 1.00 32.39 173 THR A CA 1
ATOM 1238 C C . THR A 1 173 ? 36.359 0.076 33.780 1.00 33.36 173 THR A C 1
ATOM 1239 O O . THR A 1 173 ? 37.117 1.026 33.915 1.00 33.67 173 THR A O 1
ATOM 1243 N N . PRO A 1 174 ? 36.009 -0.684 34.822 1.00 33.84 174 PRO A N 1
ATOM 1244 C CA . PRO A 1 174 ? 34.993 -1.746 34.833 1.00 33.78 174 PRO A CA 1
ATOM 1245 C C . PRO A 1 174 ? 33.593 -1.155 34.613 1.00 33.97 174 PRO A C 1
ATOM 1246 O O . PRO A 1 174 ? 33.399 0.055 34.743 1.00 34.28 174 PRO A O 1
ATOM 1250 N N . ARG A 1 175 ? 32.618 -1.991 34.264 1.00 34.05 175 ARG A N 1
ATOM 1251 C CA . ARG A 1 175 ? 31.267 -1.507 33.983 1.00 35.14 175 ARG A CA 1
ATOM 1252 C C . ARG A 1 175 ? 30.519 -1.173 35.255 1.00 36.40 175 ARG A C 1
ATOM 1253 O O . ARG A 1 175 ? 30.529 -1.961 36.203 1.00 37.31 175 ARG A O 1
ATOM 1261 N N . PRO A 1 176 ? 29.866 0.001 35.303 1.00 35.92 176 PRO A N 1
ATOM 1262 C CA . PRO A 1 176 ? 29.031 0.312 36.473 1.00 36.37 176 PRO A CA 1
ATOM 1263 C C . PRO A 1 176 ? 27.740 -0.517 36.466 1.00 37.44 176 PRO A C 1
ATOM 1264 O O . PRO A 1 176 ? 27.433 -1.208 35.492 1.00 37.10 176 PRO A O 1
ATOM 1268 N N . ALA A 1 177 ? 26.979 -0.475 37.578 1.00 37.94 177 ALA A N 1
ATOM 1269 C CA . ALA A 1 177 ? 25.738 -1.252 37.689 1.00 39.21 177 ALA A CA 1
ATOM 1270 C C . ALA A 1 177 ? 24.575 -0.647 36.931 1.00 39.34 177 ALA A C 1
ATOM 1271 O O . ALA A 1 177 ? 23.598 -1.338 36.668 1.00 40.35 177 ALA A O 1
ATOM 1273 N N . VAL A 1 178 ? 24.644 0.642 36.597 1.00 37.77 178 VAL A N 1
ATOM 1274 C CA . VAL A 1 178 ? 23.584 1.304 35.844 1.00 36.92 178 VAL A CA 1
ATOM 1275 C C . VAL A 1 178 ? 24.208 2.033 34.633 1.00 34.90 178 VAL A C 1
ATOM 1276 O O . VAL A 1 178 ? 25.422 2.246 34.581 1.00 34.33 178 VAL A O 1
ATOM 1280 N N . ASP A 1 179 ? 23.380 2.433 33.689 1.00 33.73 179 ASP A N 1
ATOM 1281 C CA . ASP A 1 179 ? 23.834 3.202 32.539 1.00 33.26 179 ASP A CA 1
ATOM 1282 C C . ASP A 1 179 ? 24.124 4.637 32.976 1.00 32.64 179 ASP A C 1
ATOM 1283 O O . ASP A 1 179 ? 23.804 5.051 34.105 1.00 32.08 179 ASP A O 1
ATOM 1288 N N . ALA A 1 180 ? 24.756 5.386 32.081 1.00 31.77 180 ALA A N 1
ATOM 1289 C CA . ALA A 1 180 ? 25.151 6.747 32.311 1.00 31.08 180 ALA A CA 1
ATOM 1290 C C . ALA A 1 180 ? 24.487 7.728 31.310 1.00 30.65 180 ALA A C 1
ATOM 1291 O O . ALA A 1 180 ? 23.851 7.314 30.343 1.00 31.08 180 ALA A O 1
ATOM 1293 N N . GLY A 1 181 ? 24.550 9.013 31.609 1.00 29.95 181 GLY A N 1
ATOM 1294 C CA . GLY A 1 181 ? 24.039 10.060 30.742 1.00 29.89 181 GLY A CA 1
ATOM 1295 C C . GLY A 1 181 ? 25.052 11.187 30.703 1.00 29.60 181 GLY A C 1
ATOM 1296 O O . GLY A 1 181 ? 25.749 11.432 31.690 1.00 29.65 181 GLY A O 1
ATOM 1297 N N . LEU A 1 182 ? 25.162 11.850 29.562 1.00 28.82 182 LEU A N 1
ATOM 1298 C CA . LEU A 1 182 ? 26.065 12.975 29.405 1.00 28.53 182 LEU A CA 1
ATOM 1299 C C . LEU A 1 182 ? 25.213 14.210 29.554 1.00 28.09 182 LEU A C 1
ATOM 1300 O O . LEU A 1 182 ? 24.353 14.424 28.727 1.00 28.22 182 LEU A O 1
ATOM 1305 N N . LEU A 1 183 ? 25.442 15.000 30.596 1.00 27.88 183 LEU A N 1
ATOM 1306 C CA . LEU A 1 183 ? 24.644 16.190 30.880 1.00 28.17 183 LEU A CA 1
ATOM 1307 C C . LEU A 1 183 ? 25.424 17.472 30.623 1.00 28.44 183 LEU A C 1
ATOM 1308 O O . LEU A 1 183 ? 26.587 17.561 30.991 1.00 28.20 183 LEU A O 1
ATOM 1313 N N . THR A 1 184 ? 24.790 18.469 29.988 1.00 28.52 184 THR A N 1
ATOM 1314 C CA . THR A 1 184 ? 25.413 19.765 29.813 1.00 28.92 184 THR A CA 1
ATOM 1315 C C . THR A 1 184 ? 24.673 20.747 30.736 1.00 29.86 184 THR A C 1
ATOM 1316 O O . THR A 1 184 ? 23.462 20.645 30.923 1.00 30.28 184 THR A O 1
ATO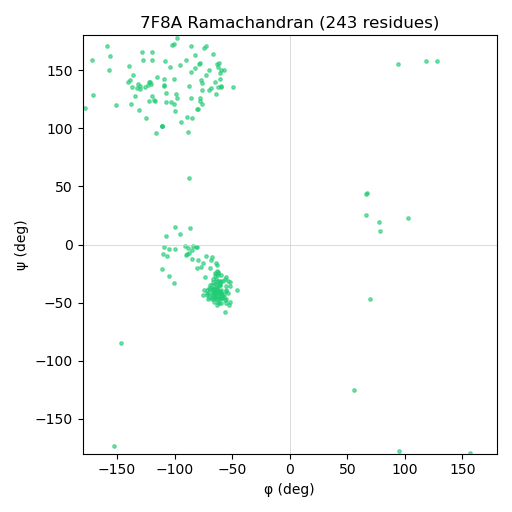M 1320 N N . ILE A 1 185 ? 25.399 21.669 31.330 1.00 29.52 185 ILE A N 1
ATOM 1321 C CA . ILE A 1 185 ? 24.800 22.710 32.171 1.00 28.60 185 ILE A CA 1
ATOM 1322 C C . ILE A 1 185 ? 25.364 24.048 31.686 1.00 28.57 185 ILE A C 1
ATOM 1323 O O . ILE A 1 185 ? 26.565 24.140 31.418 1.00 27.78 185 ILE A O 1
ATOM 1328 N N . THR A 1 186 ? 24.506 25.060 31.505 1.00 28.00 186 THR A N 1
ATOM 1329 C CA . THR A 1 186 ? 24.992 26.367 31.100 1.00 29.13 186 THR A CA 1
ATOM 1330 C C . THR A 1 186 ? 24.500 27.394 32.077 1.00 28.99 186 THR A C 1
ATOM 1331 O O . THR A 1 186 ? 23.314 27.389 32.424 1.00 28.70 186 THR A O 1
ATOM 1335 N N . ARG A 1 187 ? 25.386 28.293 32.482 1.00 28.36 187 ARG A N 1
ATOM 1336 C CA . ARG A 1 187 ? 25.052 29.379 33.390 1.00 28.82 187 ARG A CA 1
ATOM 1337 C C . ARG A 1 187 ? 24.337 30.451 32.596 1.00 30.35 187 ARG A C 1
ATOM 1338 O O . ARG A 1 187 ? 24.830 30.876 31.545 1.00 30.83 187 ARG A O 1
ATOM 1346 N N . ARG A 1 188 ? 23.144 30.858 33.054 1.00 30.33 188 ARG A N 1
ATOM 1347 C CA . ARG A 1 188 ? 22.418 31.918 32.356 1.00 31.57 188 ARG A CA 1
ATOM 1348 C C . ARG A 1 188 ? 23.155 33.226 32.577 1.00 33.82 188 ARG A C 1
ATOM 1349 O O . ARG A 1 188 ? 23.522 33.537 33.707 1.00 33.86 188 ARG A O 1
ATOM 1357 N N . SER A 1 189 ? 23.357 33.983 31.508 1.00 36.06 189 SER A N 1
ATOM 1358 C CA . SER A 1 189 ? 23.959 35.311 31.573 1.00 39.20 189 SER A CA 1
ATOM 1359 C C . SER A 1 189 ? 22.963 36.278 32.282 1.00 40.61 189 SER A C 1
ATOM 1360 O O . SER A 1 189 ? 23.382 37.178 33.009 1.00 41.84 189 SER A O 1
ATOM 1363 N N . ARG A 1 190 ? 21.662 36.086 32.075 1.00 40.46 190 ARG A N 1
ATOM 1364 C CA . ARG A 1 190 ? 20.643 36.884 32.749 1.00 40.60 190 ARG A CA 1
ATOM 1365 C C . ARG A 1 190 ? 19.813 35.965 33.636 1.00 37.65 190 ARG A C 1
ATOM 1366 O O . ARG A 1 190 ? 18.880 35.325 33.160 1.00 36.98 190 ARG A O 1
ATOM 1374 N N . PRO A 1 191 ? 20.145 35.876 34.930 1.00 36.18 191 PRO A N 1
ATOM 1375 C CA . PRO A 1 191 ? 19.366 35.016 35.825 1.00 35.28 191 PRO A CA 1
ATOM 1376 C C . PRO A 1 191 ? 17.894 35.442 35.908 1.00 34.85 191 PRO A C 1
ATOM 1377 O O . PRO A 1 191 ? 17.576 36.634 35.822 1.00 34.70 191 PRO A O 1
ATOM 1381 N N . LEU A 1 192 ? 17.006 34.478 36.090 1.00 33.01 192 LEU A N 1
ATOM 1382 C CA . LEU A 1 192 ? 15.571 34.753 36.189 1.00 32.92 192 LEU A CA 1
ATOM 1383 C C . LEU A 1 192 ? 15.171 35.244 37.578 1.00 34.10 192 LEU A C 1
ATOM 1384 O O . LEU A 1 192 ? 14.092 35.794 37.725 1.00 34.91 192 LEU A O 1
ATOM 1389 N N . VAL A 1 193 ? 15.996 34.979 38.598 1.00 33.73 193 VAL A N 1
ATOM 1390 C CA . VAL A 1 193 ? 15.807 35.354 40.000 1.00 34.70 193 VAL A CA 1
ATOM 1391 C C . VAL A 1 193 ? 17.199 35.818 40.483 1.00 36.40 193 VAL A C 1
ATOM 1392 O O . VAL A 1 193 ? 18.217 35.241 40.062 1.00 35.58 193 VAL A O 1
ATOM 1396 N N . ASP A 1 194 ? 17.271 36.884 41.321 1.00 36.76 194 ASP A N 1
ATOM 1397 C CA . ASP A 1 194 ? 18.575 37.338 41.806 1.00 38.08 194 ASP A CA 1
ATOM 1398 C C . ASP A 1 194 ? 19.205 36.277 42.680 1.00 37.63 194 ASP A C 1
ATOM 1399 O O . ASP A 1 194 ? 18.508 35.660 43.481 1.00 37.22 194 ASP A O 1
ATOM 1404 N N . VAL A 1 195 ? 20.522 36.069 42.549 1.00 38.08 195 VAL A N 1
ATOM 1405 C CA . VAL A 1 195 ? 21.233 35.082 43.361 1.00 39.69 195 VAL A CA 1
ATOM 1406 C C . VAL A 1 195 ? 21.040 35.331 44.875 1.00 39.64 195 VAL A C 1
ATOM 1407 O O . VAL A 1 195 ? 20.980 34.382 45.649 1.00 39.79 195 VAL A O 1
ATOM 1411 N N . ALA A 1 196 ? 20.836 36.591 45.282 1.00 39.95 196 ALA A N 1
ATOM 1412 C CA . ALA A 1 196 ? 20.624 36.917 46.708 1.00 40.57 196 ALA A CA 1
ATOM 1413 C C . ALA A 1 196 ? 19.345 36.305 47.270 1.00 40.83 196 ALA A C 1
ATOM 1414 O O . ALA A 1 196 ? 19.265 36.053 48.474 1.00 41.91 196 ALA A O 1
ATOM 1416 N N . ASP A 1 197 ? 18.348 36.032 46.395 1.00 39.30 197 ASP A N 1
ATOM 1417 C CA . ASP A 1 197 ? 17.074 35.418 46.777 1.00 38.01 197 ASP A CA 1
ATOM 1418 C C . ASP A 1 197 ? 17.044 33.910 46.595 1.00 35.74 197 ASP A C 1
ATOM 1419 O O . ASP A 1 197 ? 15.987 33.299 46.779 1.00 35.38 197 ASP A O 1
ATOM 1424 N N . ARG A 1 198 ? 18.205 33.277 46.295 1.00 34.08 198 ARG A N 1
ATOM 1425 C CA . ARG A 1 198 ? 18.249 31.844 46.076 1.00 32.97 198 ARG A CA 1
ATOM 1426 C C . ARG A 1 198 ? 17.630 31.002 47.162 1.00 32.03 198 ARG A C 1
ATOM 1427 O O . ARG A 1 198 ? 16.829 30.148 46.835 1.00 32.56 198 ARG A O 1
ATOM 1435 N N . ALA A 1 199 ? 17.967 31.212 48.449 1.00 31.51 199 ALA A N 1
ATOM 1436 C CA . ALA A 1 199 ? 17.418 30.356 49.510 1.00 31.62 199 ALA A CA 1
ATOM 1437 C C . ALA A 1 199 ? 15.893 30.420 49.575 1.00 31.34 199 ALA A C 1
ATOM 1438 O O . ALA A 1 199 ? 15.231 29.378 49.650 1.00 31.90 199 ALA A O 1
ATOM 1440 N N . ARG A 1 200 ? 15.338 31.619 49.527 1.00 32.00 200 ARG A N 1
ATOM 1441 C CA . ARG A 1 200 ? 13.878 31.806 49.567 1.00 33.42 200 ARG A CA 1
ATOM 1442 C C . ARG A 1 200 ? 13.225 31.165 48.341 1.00 31.65 200 ARG A C 1
ATOM 1443 O O . ARG A 1 200 ? 12.171 30.525 48.437 1.00 31.74 200 ARG A O 1
ATOM 1451 N N . TYR A 1 201 ? 13.858 31.336 47.174 1.00 30.76 201 TYR A N 1
ATOM 1452 C CA . TYR A 1 201 ? 13.351 30.730 45.943 1.00 29.22 201 TYR A CA 1
ATOM 1453 C C . TYR A 1 201 ? 13.355 29.212 46.081 1.00 29.36 201 TYR A C 1
ATOM 1454 O O . TYR A 1 201 ? 12.337 28.572 45.839 1.00 28.83 201 TYR A O 1
ATOM 1463 N N . GLN A 1 202 ? 14.499 28.619 46.525 1.00 29.88 202 GLN A N 1
ATOM 1464 C CA . GLN A 1 202 ? 14.556 27.151 46.619 1.00 30.21 202 GLN A CA 1
ATOM 1465 C C . GLN A 1 202 ? 13.578 26.575 47.636 1.00 30.86 202 GLN A C 1
ATOM 1466 O O . GLN A 1 202 ? 13.035 25.477 47.421 1.00 31.17 202 GLN A O 1
ATOM 1472 N N . ALA A 1 203 ? 13.272 27.329 48.682 1.00 31.35 203 ALA A N 1
ATOM 1473 C CA . ALA A 1 203 ? 12.308 26.904 49.698 1.00 32.15 203 ALA A CA 1
ATOM 1474 C C . ALA A 1 203 ? 10.886 26.903 49.131 1.00 32.60 203 ALA A C 1
ATOM 1475 O O . ALA A 1 203 ? 10.113 25.978 49.398 1.00 33.52 203 ALA A O 1
ATOM 1477 N N . LEU A 1 204 ? 10.553 27.891 48.273 1.00 32.87 204 LEU A N 1
ATOM 1478 C CA . LEU A 1 204 ? 9.238 27.940 47.620 1.00 32.80 204 LEU A CA 1
ATOM 1479 C C . LEU A 1 204 ? 9.097 26.719 46.719 1.00 31.91 204 LEU A C 1
ATOM 1480 O O . LEU A 1 204 ? 8.099 25.990 46.795 1.00 31.94 204 LEU A O 1
ATOM 1485 N N . VAL A 1 205 ? 10.142 26.436 45.908 1.00 31.29 205 VAL A N 1
ATOM 1486 C CA . VAL A 1 205 ? 10.089 25.250 45.045 1.00 31.39 205 VAL A CA 1
ATOM 1487 C C . VAL A 1 205 ? 9.902 23.962 45.865 1.00 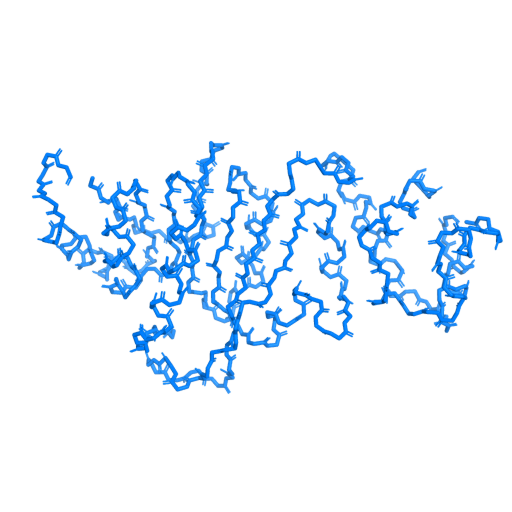32.70 205 VAL A C 1
ATOM 1488 O O . VAL A 1 205 ? 9.073 23.120 45.528 1.00 32.60 205 VAL A O 1
ATOM 1492 N N . HIS A 1 206 ? 10.629 23.842 46.980 1.00 34.49 206 HIS A N 1
ATOM 1493 C CA . HIS A 1 206 ? 10.496 22.658 47.839 1.00 36.01 206 HIS A CA 1
ATOM 1494 C C . HIS A 1 206 ? 9.059 22.514 48.372 1.00 36.49 206 HIS A C 1
ATOM 1495 O O . HIS A 1 206 ? 8.482 21.430 48.330 1.00 37.03 206 HIS A O 1
ATOM 1502 N N . ARG A 1 207 ? 8.482 23.618 48.833 1.00 36.73 207 ARG A N 1
ATOM 1503 C CA . ARG A 1 207 ? 7.109 23.712 49.367 1.00 37.07 207 ARG A CA 1
ATOM 1504 C C . ARG A 1 207 ? 6.042 23.245 48.350 1.00 36.80 207 ARG A C 1
ATOM 1505 O O . ARG A 1 207 ? 5.129 22.505 48.706 1.00 37.43 207 ARG A O 1
ATOM 1513 N N . VAL A 1 208 ? 6.174 23.638 47.075 1.00 35.69 208 VAL A N 1
ATOM 1514 C CA . VAL A 1 208 ? 5.217 23.250 46.030 1.00 35.98 208 VAL A CA 1
ATOM 1515 C C . VAL A 1 208 ? 5.340 21.769 45.650 1.00 37.83 208 VAL A C 1
ATOM 1516 O O . VAL A 1 208 ? 4.327 21.083 45.474 1.00 38.75 208 VAL A O 1
ATOM 1520 N N . PHE A 1 209 ? 6.574 21.270 45.506 1.00 38.68 209 PHE A N 1
ATOM 1521 C CA . PHE A 1 209 ? 6.794 19.868 45.132 1.00 39.82 209 PHE A CA 1
ATOM 1522 C C . PHE A 1 209 ? 6.351 18.883 46.222 1.00 43.70 209 PHE A C 1
ATOM 1523 O O . PHE A 1 209 ? 5.940 17.761 45.911 1.00 44.74 209 PHE A O 1
ATOM 1531 N N . THR A 1 210 ? 6.415 19.299 47.484 1.00 45.35 210 THR A N 1
ATOM 1532 C CA . THR A 1 210 ? 6.035 18.432 48.601 1.00 47.84 210 THR A CA 1
ATOM 1533 C C . THR A 1 210 ? 4.664 18.769 49.237 1.00 50.52 210 THR A C 1
ATOM 1534 O O . THR A 1 210 ? 4.229 18.075 50.153 1.00 51.34 210 THR A O 1
ATOM 1538 N N . GLY A 1 211 ? 4.013 19.825 48.772 1.00 51.73 211 GLY A N 1
ATOM 1539 C CA . GLY A 1 211 ? 2.724 20.236 49.310 1.00 53.22 211 GLY A CA 1
ATOM 1540 C C . GLY A 1 211 ? 1.618 19.271 48.952 1.00 54.55 211 GLY A C 1
ATOM 1541 O O . GLY A 1 211 ? 1.683 18.602 47.919 1.00 54.47 211 GLY A O 1
ATOM 1542 N N . ARG A 1 212 ? 0.611 19.165 49.823 1.00 55.34 212 ARG A N 1
ATOM 1543 C CA . ARG A 1 212 ? -0.522 18.288 49.572 1.00 56.38 212 ARG A CA 1
ATOM 1544 C C . ARG A 1 212 ? -1.478 18.940 48.564 1.00 55.90 212 ARG A C 1
ATOM 1545 O O . ARG A 1 212 ? -1.502 20.162 48.410 1.00 56.24 212 ARG A O 1
ATOM 1553 N N . GLY A 1 213 ? -2.257 18.116 47.892 1.00 55.37 213 GLY A N 1
ATOM 1554 C CA . GLY A 1 213 ? -3.206 18.577 46.893 1.00 55.16 213 GLY A CA 1
ATOM 1555 C C . GLY A 1 213 ? -3.045 17.850 45.576 1.00 54.80 213 GLY A C 1
ATOM 1556 O O . GLY A 1 213 ? -1.985 17.290 45.289 1.00 54.98 213 GLY A O 1
ATOM 1557 N N . HIS A 1 214 ? -4.101 17.855 44.764 1.00 54.15 214 HIS A N 1
ATOM 1558 C CA . HIS A 1 214 ? -4.093 17.209 43.457 1.00 53.81 214 HIS A CA 1
ATOM 1559 C C . HIS A 1 214 ? -4.139 18.303 42.383 1.00 52.24 214 HIS A C 1
ATOM 1560 O O . HIS A 1 214 ? -5.191 18.896 42.145 1.00 53.03 214 HIS A O 1
ATOM 1562 N N . GLY A 1 215 ? -2.993 18.591 41.782 1.00 50.05 215 GLY A N 1
ATOM 1563 C CA . GLY A 1 215 ? -2.886 19.643 40.781 1.00 48.33 215 GLY A CA 1
ATOM 1564 C C . GLY A 1 215 ? -2.448 20.967 41.380 1.00 46.25 215 GLY A C 1
ATOM 1565 O O . GLY A 1 215 ? -2.658 21.219 42.566 1.00 45.66 215 GLY A O 1
ATOM 1566 N N . MET A 1 216 ? -1.842 21.828 40.554 1.00 44.63 216 MET A N 1
ATOM 1567 C CA . MET A 1 216 ? -1.331 23.122 40.972 1.00 44.08 216 MET A CA 1
ATOM 1568 C C . MET A 1 216 ? -2.360 23.988 41.687 1.00 44.43 216 MET A C 1
ATOM 1569 O O . MET A 1 216 ? -2.021 24.609 42.685 1.00 43.62 216 MET A O 1
ATOM 1574 N N . ALA A 1 217 ? -3.611 24.021 41.201 1.00 45.41 217 ALA A N 1
ATOM 1575 C CA . ALA A 1 217 ? -4.653 24.824 41.849 1.00 46.93 217 ALA A CA 1
ATOM 1576 C C . ALA A 1 217 ? -4.871 24.395 43.306 1.00 48.35 217 ALA A C 1
ATOM 1577 O O . ALA A 1 217 ? -4.841 25.241 44.196 1.00 49.15 217 ALA A O 1
ATOM 1579 N N . GLN A 1 218 ? -4.974 23.089 43.557 1.00 48.70 218 GLN A N 1
ATOM 1580 C CA . GLN A 1 218 ? -5.133 22.586 44.917 1.00 49.51 218 GLN A CA 1
ATOM 1581 C C . GLN A 1 218 ? -3.907 22.804 45.791 1.00 49.48 218 GLN A C 1
ATOM 1582 O O . GLN A 1 218 ? -4.055 23.155 46.954 1.00 49.33 218 GLN A O 1
ATOM 1588 N N . ILE A 1 219 ? -2.699 22.627 45.232 1.00 49.15 219 ILE A N 1
ATOM 1589 C CA . ILE A 1 219 ? -1.447 22.818 45.967 1.00 48.93 219 ILE A CA 1
ATOM 1590 C C . ILE A 1 219 ? -1.261 24.278 46.384 1.00 50.35 219 ILE A C 1
ATOM 1591 O O . ILE A 1 219 ? -0.932 24.547 47.535 1.00 50.26 219 ILE A O 1
ATOM 1596 N N . LEU A 1 220 ? -1.504 25.219 45.470 1.00 51.84 220 LEU A N 1
ATOM 1597 C CA . LEU A 1 220 ? -1.308 26.640 45.764 1.00 54.59 220 LEU A CA 1
ATOM 1598 C C . LEU A 1 220 ? -2.321 27.225 46.761 1.00 58.25 220 LEU A C 1
ATOM 1599 O O . LEU A 1 220 ? -2.042 28.247 47.380 1.00 58.67 220 LEU A O 1
ATOM 1604 N N . GLN A 1 221 ? -3.473 26.570 46.935 1.00 60.76 221 GLN A N 1
ATOM 1605 C CA . GLN A 1 221 ? -4.476 27.023 47.895 1.00 64.00 221 GLN A CA 1
ATOM 1606 C C . GLN A 1 221 ? -4.036 26.707 49.323 1.00 66.89 221 GLN A C 1
ATOM 1607 O O . GLN A 1 221 ? -4.254 27.510 50.230 1.00 67.27 221 GLN A O 1
ATOM 1613 N N . ARG A 1 222 ? -3.423 25.528 49.520 1.00 68.63 222 ARG A N 1
ATOM 1614 C CA . ARG A 1 222 ? -3.006 25.024 50.827 1.00 70.75 222 ARG A CA 1
ATOM 1615 C C . ARG A 1 222 ? -1.617 25.482 51.278 1.00 72.59 222 ARG A C 1
ATOM 1616 O O . ARG A 1 222 ? -1.081 24.930 52.239 1.00 73.05 222 ARG A O 1
ATOM 1624 N N . LEU A 1 223 ? -1.045 26.500 50.621 1.00 73.35 223 LEU A N 1
ATOM 1625 C CA . LEU A 1 223 ? 0.281 26.994 50.981 1.00 74.64 223 LEU A CA 1
ATOM 1626 C C . LEU A 1 223 ? 0.248 28.317 51.756 1.00 75.51 223 LEU A C 1
ATOM 1627 O O . LEU A 1 223 ? -0.671 29.117 51.584 1.00 75.44 223 LEU A O 1
ATOM 1632 N N . PRO A 1 224 ? 1.267 28.580 52.597 1.00 76.18 224 PRO A N 1
ATOM 1633 C CA . PRO A 1 224 ? 1.284 29.840 53.348 1.00 76.84 224 PRO A CA 1
ATOM 1634 C C . PRO A 1 224 ? 1.943 30.971 52.560 1.00 77.72 224 PRO A C 1
ATOM 1635 O O . PRO A 1 224 ? 2.916 31.571 53.023 1.00 78.15 224 PRO A O 1
ATOM 1639 N N . THR A 1 225 ? 1.413 31.264 51.365 1.00 77.76 225 THR A N 1
ATOM 1640 C CA . THR A 1 225 ? 1.924 32.327 50.499 1.00 78.18 225 THR A CA 1
ATOM 1641 C C . THR A 1 225 ? 0.799 32.994 49.691 1.00 78.26 225 THR A C 1
ATOM 1642 O O . THR A 1 225 ? -0.318 32.476 49.614 1.00 78.21 225 THR A O 1
ATOM 1644 N N . VAL A 1 227 ? -1.677 33.313 46.646 1.00 49.02 227 VAL A N 1
ATOM 1645 C CA . VAL A 1 227 ? -1.730 33.475 45.185 1.00 48.91 227 VAL A CA 1
ATOM 1646 C C . VAL A 1 227 ? -3.179 33.739 44.720 1.00 47.22 227 VAL A C 1
ATOM 1647 O O . VAL A 1 227 ? -4.096 33.003 45.073 1.00 46.63 227 VAL A O 1
ATOM 1651 N N . PRO A 1 228 ? -3.386 34.807 43.920 1.00 46.11 228 PRO A N 1
ATOM 1652 C CA . PRO A 1 228 ? -4.738 35.113 43.439 1.00 45.86 228 PRO A CA 1
ATOM 1653 C C . PRO A 1 228 ? -5.371 33.970 42.671 1.00 46.56 228 PRO A C 1
ATOM 1654 O O . PRO A 1 228 ? -4.671 33.199 42.005 1.00 45.76 228 PRO A O 1
ATOM 1658 N N . ARG A 1 229 ? -6.695 33.886 42.736 1.00 46.87 229 ARG A N 1
ATOM 1659 C CA . ARG A 1 229 ? -7.473 32.855 42.053 1.00 47.89 229 ARG A CA 1
ATOM 1660 C C . ARG A 1 229 ? -7.226 32.866 40.535 1.00 47.30 229 ARG A C 1
ATOM 1661 O O . ARG A 1 229 ? -7.252 31.816 39.895 1.00 48.93 229 ARG A O 1
ATOM 1663 N N . THR A 1 230 ? -6.949 34.040 39.966 1.00 45.12 230 THR A N 1
ATOM 1664 C CA . THR A 1 230 ? -6.706 34.162 38.540 1.00 42.99 230 THR A CA 1
ATOM 1665 C C . THR A 1 230 ? -5.237 33.931 38.114 1.00 39.43 230 THR A C 1
ATOM 1666 O O . THR A 1 230 ? -4.960 33.883 36.918 1.00 38.74 230 THR A O 1
ATOM 1670 N N . TRP A 1 231 ? -4.316 33.799 39.064 1.00 36.73 231 TRP A N 1
ATOM 1671 C CA . TRP A 1 231 ? -2.898 33.716 38.759 1.00 34.85 231 TRP A CA 1
ATOM 1672 C C . TRP A 1 231 ? -2.503 32.536 37.855 1.00 32.93 231 TRP A C 1
ATOM 1673 O O . TRP A 1 231 ? -1.785 32.767 36.895 1.00 33.25 231 TRP A O 1
ATOM 1684 N N . LEU A 1 232 ? -2.911 31.300 38.163 1.00 32.01 232 LEU A N 1
ATOM 1685 C CA . LEU A 1 232 ? -2.477 30.137 37.368 1.00 32.11 232 LEU A CA 1
ATOM 1686 C C . LEU A 1 232 ? -2.805 30.256 35.888 1.00 30.78 232 LEU A C 1
ATOM 1687 O O . LEU A 1 232 ? -1.892 30.199 35.056 1.00 30.81 232 LEU A O 1
ATOM 1692 N N . ARG A 1 233 ? -4.091 30.425 35.539 1.00 29.33 233 ARG A N 1
ATOM 1693 C CA . ARG A 1 233 ? -4.479 30.527 34.126 1.00 28.98 233 ARG A CA 1
ATOM 1694 C C . ARG A 1 233 ? -3.901 31.763 33.481 1.00 29.25 233 ARG A C 1
ATOM 1695 O O . ARG A 1 233 ? -3.494 31.685 32.318 1.00 29.29 233 ARG A O 1
ATOM 1703 N N . ALA A 1 234 ? -3.760 32.893 34.230 1.00 28.43 234 ALA A N 1
ATOM 1704 C CA . ALA A 1 234 ? -3.117 34.081 33.639 1.00 29.30 234 ALA A CA 1
ATOM 1705 C C . ALA A 1 234 ? -1.668 33.807 33.236 1.00 29.24 234 ALA A C 1
ATOM 1706 O O . ALA A 1 234 ? -1.119 34.496 32.377 1.00 28.64 234 ALA A O 1
ATOM 1708 N N . ASN A 1 235 ? -1.025 32.841 33.902 1.00 29.64 235 ASN A N 1
ATOM 1709 C CA . ASN A 1 235 ? 0.356 32.493 33.583 1.00 30.27 235 ASN A CA 1
ATOM 1710 C C . ASN A 1 235 ? 0.488 31.254 32.700 1.00 31.46 235 ASN A C 1
ATOM 1711 O O . ASN A 1 235 ? 1.581 30.704 32.588 1.00 31.39 235 ASN A O 1
ATOM 1716 N N . GLY A 1 236 ? -0.615 30.822 32.078 1.00 31.65 236 GLY A N 1
ATOM 1717 C CA . GLY A 1 236 ? -0.597 29.688 31.168 1.00 31.86 236 GLY A CA 1
ATOM 1718 C C . GLY A 1 236 ? -0.546 28.338 31.846 1.00 32.09 236 GLY A C 1
ATOM 1719 O O . GLY A 1 236 ? -0.221 27.345 31.197 1.00 32.76 236 GLY A O 1
ATOM 1720 N N . ILE A 1 237 ? -0.922 28.267 33.127 1.00 31.84 237 ILE A N 1
ATOM 1721 C CA . ILE A 1 237 ? -0.853 27.007 33.859 1.00 32.79 237 ILE A CA 1
ATOM 1722 C C . ILE A 1 237 ? -2.219 26.380 34.012 1.00 35.71 237 ILE A C 1
ATOM 1723 O O . ILE A 1 237 ? -3.109 26.971 34.618 1.00 36.57 237 ILE A O 1
ATOM 1728 N N . ALA A 1 238 ? -2.372 25.145 33.527 1.00 37.39 238 ALA A N 1
ATOM 1729 C CA . ALA A 1 238 ? -3.625 24.425 33.647 1.00 39.46 238 ALA A CA 1
ATOM 1730 C C . ALA A 1 238 ? -3.849 24.101 35.114 1.00 42.01 238 ALA A C 1
ATOM 1731 O O . ALA A 1 238 ? -2.908 23.708 35.818 1.00 42.25 238 ALA A O 1
ATOM 1733 N N . PRO A 1 239 ? -5.063 24.327 35.619 1.00 43.69 239 PRO A N 1
ATOM 1734 C CA . PRO A 1 239 ? -5.323 24.070 37.043 1.00 44.62 239 PRO A CA 1
ATOM 1735 C C . PRO A 1 239 ? -4.997 22.651 37.517 1.00 45.21 239 PRO A C 1
ATOM 1736 O O . PRO A 1 239 ? -4.658 22.453 38.685 1.00 45.41 239 PRO A O 1
ATOM 1740 N N . ASN A 1 240 ? -5.072 21.665 36.615 1.00 45.22 240 ASN A N 1
ATOM 1741 C CA . ASN A 1 240 ? -4.773 20.275 36.970 1.00 45.87 240 ASN A CA 1
ATOM 1742 C C . ASN A 1 240 ? -3.292 19.895 36.813 1.00 45.39 240 ASN A C 1
ATOM 1743 O O . ASN A 1 240 ? -2.940 18.739 37.063 1.00 45.86 240 ASN A O 1
ATOM 1748 N N . SER A 1 241 ? -2.446 20.820 36.323 1.00 43.86 241 SER A N 1
ATOM 1749 C CA . SER A 1 241 ? -1.059 20.489 36.052 1.00 43.14 241 SER A CA 1
ATOM 1750 C C . SER A 1 241 ? -0.274 20.103 37.290 1.00 41.95 241 SER A C 1
ATOM 1751 O O . SER A 1 241 ? -0.617 20.480 38.414 1.00 41.45 241 SER A O 1
ATOM 1754 N N . LEU A 1 242 ? 0.776 19.336 37.079 1.00 40.73 242 LEU A N 1
ATOM 1755 C CA . LEU A 1 242 ? 1.639 18.910 38.171 1.00 40.72 242 LEU A CA 1
ATOM 1756 C C . LEU A 1 242 ? 2.826 19.861 38.289 1.00 38.09 242 LEU A C 1
ATOM 1757 O O . LEU A 1 242 ? 3.222 20.443 37.289 1.00 37.30 242 LEU A O 1
ATOM 1762 N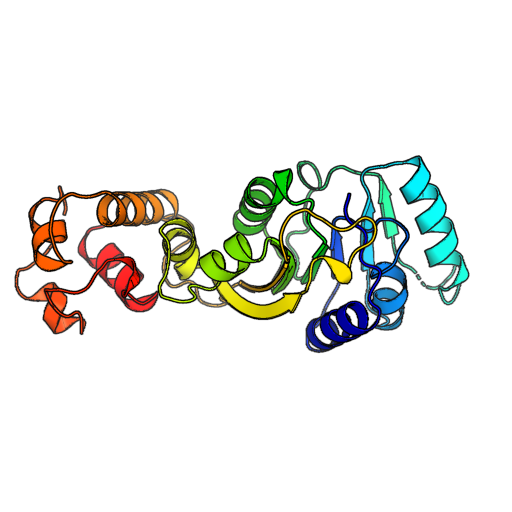 N . PRO A 1 243 ? 3.433 19.982 39.485 1.00 37.22 243 PRO A N 1
ATOM 1763 C CA . PRO A 1 243 ? 4.643 20.822 39.626 1.00 36.51 243 PRO A CA 1
ATOM 1764 C C . PRO A 1 243 ? 5.757 20.512 38.611 1.00 36.42 243 PRO A C 1
ATOM 1765 O O . PRO A 1 243 ? 6.420 21.429 38.131 1.00 35.71 243 PRO A O 1
ATOM 1769 N N . ARG A 1 244 ? 5.929 19.225 38.235 1.00 36.58 244 ARG A N 1
ATOM 1770 C CA . ARG A 1 244 ? 6.938 18.823 37.240 1.00 37.71 244 ARG A CA 1
ATOM 1771 C C . ARG A 1 244 ? 6.674 19.401 35.840 1.00 37.30 244 ARG A C 1
ATOM 1772 O O . ARG A 1 244 ? 7.575 19.425 35.005 1.00 37.92 244 ARG A O 1
ATOM 1780 N N . GLN A 1 245 ? 5.458 19.898 35.576 1.00 36.12 245 GLN A N 1
ATOM 1781 C CA . GLN A 1 245 ? 5.122 20.471 34.269 1.00 35.72 245 GLN A CA 1
ATOM 1782 C C . GLN A 1 245 ? 5.387 21.971 34.146 1.00 35.06 245 GLN A C 1
ATOM 1783 O O . GLN A 1 245 ? 5.314 22.503 33.040 1.00 35.02 245 GLN A O 1
ATOM 1789 N N . LEU A 1 246 ? 5.713 22.661 35.259 1.00 33.82 246 LEU A N 1
ATOM 1790 C CA . LEU A 1 246 ? 5.973 24.107 35.175 1.00 33.36 246 LEU A CA 1
ATOM 1791 C C . LEU A 1 246 ? 7.322 24.386 34.494 1.00 31.63 246 LEU A C 1
ATOM 1792 O O . LEU A 1 246 ? 8.272 23.620 34.658 1.00 31.14 246 LEU A O 1
ATOM 1797 N N . SER A 1 247 ? 7.401 25.484 33.749 1.00 30.41 247 SER A N 1
ATOM 1798 C CA . SER A 1 247 ? 8.646 25.913 33.099 1.00 29.27 247 SER A CA 1
ATOM 1799 C C . SER A 1 247 ? 9.456 26.741 34.072 1.00 27.48 247 SER A C 1
ATOM 1800 O O . SER A 1 247 ? 8.928 27.191 35.098 1.00 26.71 247 SER A O 1
ATOM 1803 N N . ALA A 1 248 ? 10.696 27.047 33.717 1.00 27.54 248 ALA A N 1
ATOM 1804 C CA . ALA A 1 248 ? 11.536 27.931 34.529 1.00 28.04 248 ALA A CA 1
ATOM 1805 C C . ALA A 1 248 ? 10.894 29.328 34.660 1.00 28.23 248 ALA A C 1
ATOM 1806 O O . ALA A 1 248 ? 10.945 29.933 35.742 1.00 28.41 248 ALA A O 1
ATOM 1808 N N . ALA A 1 249 ? 10.310 29.843 33.570 1.00 27.64 249 ALA A N 1
ATOM 1809 C CA . ALA A 1 249 ? 9.696 31.182 33.624 1.00 27.76 249 ALA A CA 1
ATOM 1810 C C . ALA A 1 249 ? 8.478 31.210 34.544 1.00 27.25 249 ALA A C 1
ATOM 1811 O O . ALA A 1 249 ? 8.263 32.203 35.229 1.00 27.07 249 ALA A O 1
ATOM 1813 N N . GLN A 1 250 ? 7.739 30.102 34.632 1.00 26.93 250 GLN A N 1
ATOM 1814 C CA . GLN A 1 250 ? 6.566 30.014 35.484 1.00 26.64 250 GLN A CA 1
ATOM 1815 C C . GLN A 1 250 ? 6.972 29.961 36.956 1.00 27.17 250 GLN A C 1
ATOM 1816 O O . GLN A 1 250 ? 6.338 30.619 37.803 1.00 26.76 250 GLN A O 1
ATOM 1822 N N . TRP A 1 251 ? 8.059 29.233 37.258 1.00 27.15 251 TRP A N 1
ATOM 1823 C CA . TRP A 1 251 ? 8.565 29.199 38.641 1.00 26.99 251 TRP A CA 1
ATOM 1824 C C . TRP A 1 251 ? 9.061 30.581 39.049 1.00 26.13 251 TRP A C 1
ATOM 1825 O O . TRP A 1 251 ? 8.842 30.986 40.189 1.00 26.65 251 TRP A O 1
ATOM 1836 N N . ALA A 1 252 ? 9.765 31.278 38.153 1.00 25.99 252 ALA A N 1
ATOM 1837 C CA . ALA A 1 252 ? 10.282 32.605 38.469 1.00 27.75 252 ALA A CA 1
ATOM 1838 C C . ALA A 1 252 ? 9.099 33.593 38.715 1.00 29.50 252 ALA A C 1
ATOM 1839 O O . ALA A 1 252 ? 9.162 34.440 39.626 1.00 29.87 252 ALA A O 1
ATOM 1841 N N . ALA A 1 253 ? 8.012 33.438 37.943 1.00 29.90 253 ALA A N 1
ATOM 1842 C CA . ALA A 1 253 ? 6.805 34.284 38.076 1.00 30.45 253 ALA A CA 1
ATOM 1843 C C . ALA A 1 253 ? 6.090 33.970 39.386 1.00 29.99 253 ALA A C 1
ATOM 1844 O O . ALA A 1 253 ? 5.603 34.886 40.049 1.00 30.92 253 ALA A O 1
ATOM 1846 N N . LEU A 1 254 ? 6.045 32.691 39.791 1.00 29.07 254 LEU A N 1
ATOM 1847 C CA . LEU A 1 254 ? 5.441 32.303 41.060 1.00 29.47 254 LEU A CA 1
ATOM 1848 C C . LEU A 1 254 ? 6.232 32.915 42.215 1.00 30.83 254 LEU A C 1
ATOM 1849 O O . LEU A 1 254 ? 5.637 33.452 43.166 1.00 31.55 254 LEU A O 1
ATOM 1854 N N . PHE A 1 255 ? 7.562 32.904 42.107 1.00 30.60 255 PHE A N 1
ATOM 1855 C CA . PHE A 1 255 ? 8.424 33.494 43.134 1.00 31.53 255 PHE A CA 1
ATOM 1856 C C . PHE A 1 255 ? 8.177 34.997 43.219 1.00 33.52 255 PHE A C 1
ATOM 1857 O O . PHE A 1 255 ? 8.017 35.520 44.313 1.00 34.01 255 PHE A O 1
ATOM 1865 N N . GLU A 1 256 ? 8.097 35.679 42.079 1.00 34.77 256 GLU A N 1
ATOM 1866 C CA . GLU A 1 256 ? 7.823 37.120 42.068 1.00 36.47 256 GLU A CA 1
ATOM 1867 C C . GLU A 1 256 ? 6.470 37.436 42.720 1.00 38.25 256 GLU A C 1
ATOM 1868 O O . GLU A 1 256 ? 6.369 38.399 43.468 1.00 39.35 256 GLU A O 1
ATOM 1874 N N . GLN A 1 257 ? 5.490 36.556 42.548 1.00 38.83 257 GLN A N 1
ATOM 1875 C CA . GLN A 1 257 ? 4.145 36.688 43.090 1.00 40.87 257 GLN A CA 1
ATOM 1876 C C . GLN A 1 257 ? 4.100 36.479 44.594 1.00 44.64 257 GLN A C 1
ATOM 1877 O O . GLN A 1 257 ? 3.405 37.220 45.283 1.00 44.95 257 GLN A O 1
ATOM 1883 N N . THR A 1 258 ? 4.837 35.481 45.117 1.00 46.77 258 THR A N 1
ATOM 1884 C CA . THR A 1 258 ? 4.806 35.150 46.543 1.00 49.37 258 THR A CA 1
ATOM 1885 C C . THR A 1 258 ? 5.947 35.685 47.415 1.00 52.14 258 THR A C 1
ATOM 1886 O O . THR A 1 258 ? 5.912 35.454 48.625 1.00 53.40 258 THR A O 1
ATOM 1890 N N . ARG A 1 259 ? 6.949 36.352 46.844 1.00 53.50 259 ARG A N 1
ATOM 1891 C CA . ARG A 1 259 ? 8.091 36.831 47.630 1.00 55.57 259 ARG A CA 1
ATOM 1892 C C . ARG A 1 259 ? 7.733 37.990 48.569 1.00 56.91 259 ARG A C 1
ATOM 1893 O O . ARG A 1 259 ? 6.766 38.713 48.323 1.00 57.48 259 ARG A O 1
#